Protein AF-A0A0A8UV37-F1 (afdb_monomer_lite)

Foldseek 3Di:
DPWWKKKWWADPLAIFIATLLRDGDFLQVQAFKWKWFWFDDPLTIMIIITFQAQPLPDDDSCVVVPPPVPDPPPPRHDDDPVCVVVVVRSPDDDTQAIWMFHGHSRDTLAIARLHPVHRPVDLCRAPPDPNVLVVLVSHSHDPLRYAHNVLVVVCSVPPDVPAADNRGHGPDSVCSLVSSVVSCVSRVGDDDPVSVPPDPPPPPPPPDDD

Radius of gyration: 18.16 Å; chains: 1; bounding box: 58×52×38 Å

pLDDT: mean 76.44, std 20.15, range [34.12, 96.94]

Organism: Legionella hackeliae (NCBI:txid449)

Sequence (210 aa):
MTQTCYYLTYEQNHPFFYSKNFSPVNSKELSGFFAFVAYENAGEFLFVLRRAINYQTNHSGISLMLQPHKTIERLNFFVEPKHHYRLSHFIKDQPKFGGEFLLFEGEIVFWNFKSRCYSLSKSDYHDNNPNLQASIQQTSLPTNRFISAKKADHFAETSLTIHFKSNGEFLIPEDASKTVVLLNTQLELVPMPSLLEEDPVTHTLICSSP

Structure (mmCIF, N/CA/C/O backbone):
data_AF-A0A0A8UV37-F1
#
_entry.id   AF-A0A0A8UV37-F1
#
loop_
_atom_site.group_PDB
_atom_site.id
_atom_site.type_symbol
_atom_site.label_atom_id
_atom_site.label_alt_id
_atom_site.label_comp_id
_atom_site.label_asym_id
_atom_site.label_entity_id
_atom_site.label_seq_id
_a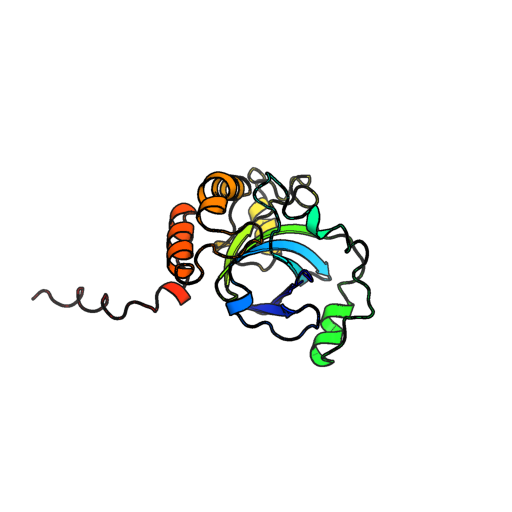tom_site.pdbx_PDB_ins_code
_atom_site.Cartn_x
_atom_site.Cartn_y
_atom_site.Cartn_z
_atom_site.occupancy
_atom_site.B_iso_or_equiv
_atom_site.auth_seq_id
_atom_site.auth_comp_id
_atom_site.auth_asym_id
_atom_site.auth_atom_id
_atom_site.pdbx_PDB_model_num
ATOM 1 N N . MET A 1 1 ? -1.712 -20.103 -10.887 1.00 40.59 1 MET A N 1
ATOM 2 C CA . MET A 1 1 ? -0.670 -19.556 -9.990 1.00 40.59 1 MET A CA 1
ATOM 3 C C . MET A 1 1 ? -1.303 -19.280 -8.640 1.00 40.59 1 MET A C 1
ATOM 5 O O . MET A 1 1 ? -2.332 -18.617 -8.588 1.00 40.59 1 MET A O 1
ATOM 9 N N . THR A 1 2 ? -0.754 -19.847 -7.573 1.00 45.75 2 THR A N 1
ATOM 10 C CA . THR A 1 2 ? -1.218 -19.646 -6.196 1.00 45.75 2 THR A CA 1
ATOM 11 C C . THR A 1 2 ? -0.924 -18.203 -5.791 1.00 45.75 2 THR A C 1
ATOM 13 O O . THR A 1 2 ? 0.233 -17.803 -5.764 1.00 45.75 2 THR A O 1
ATOM 16 N N . GLN A 1 3 ? -1.960 -17.402 -5.536 1.00 56.00 3 GLN A N 1
ATOM 17 C CA . GLN A 1 3 ? -1.793 -16.011 -5.110 1.00 56.00 3 GLN A CA 1
ATOM 18 C C . GLN A 1 3 ? -1.109 -15.972 -3.739 1.00 56.00 3 GLN A C 1
ATOM 20 O O . GLN A 1 3 ? -1.654 -16.494 -2.762 1.00 56.00 3 GLN A O 1
ATOM 25 N N . THR A 1 4 ? 0.075 -15.367 -3.662 1.00 70.62 4 THR A N 1
ATOM 26 C CA . THR A 1 4 ? 0.792 -15.208 -2.395 1.00 70.62 4 THR A CA 1
ATOM 27 C C . THR A 1 4 ? 0.116 -14.123 -1.563 1.00 70.62 4 THR A C 1
ATOM 29 O O . THR A 1 4 ? -0.051 -12.985 -2.003 1.00 70.62 4 THR A O 1
ATOM 32 N N . CYS A 1 5 ? -0.330 -14.510 -0.372 1.00 78.88 5 CYS A N 1
ATOM 33 C CA . CYS A 1 5 ? -0.850 -13.611 0.647 1.00 78.88 5 CYS A CA 1
ATOM 34 C C . CYS A 1 5 ? 0.285 -13.300 1.620 1.00 78.88 5 CYS A C 1
ATOM 36 O O . CYS A 1 5 ? 0.993 -14.223 2.036 1.00 78.88 5 CYS A O 1
ATOM 38 N N . TYR A 1 6 ? 0.420 -12.031 1.983 1.00 86.00 6 TYR A N 1
ATOM 39 C CA . TYR A 1 6 ? 1.374 -11.562 2.976 1.00 86.00 6 TYR A CA 1
ATOM 40 C C . TYR A 1 6 ? 0.628 -10.903 4.132 1.00 86.00 6 TYR A C 1
ATOM 42 O O . TYR A 1 6 ? -0.498 -10.425 3.975 1.00 86.00 6 TYR A O 1
ATOM 50 N N . TYR A 1 7 ? 1.264 -10.876 5.290 1.00 86.75 7 TYR A N 1
ATOM 51 C CA . TYR A 1 7 ? 0.794 -10.178 6.474 1.00 86.75 7 TYR A CA 1
ATOM 52 C C . TYR A 1 7 ? 1.837 -9.158 6.891 1.00 86.75 7 TYR A C 1
ATOM 54 O O . TYR A 1 7 ? 3.028 -9.419 6.757 1.00 86.75 7 TYR A O 1
ATOM 62 N N . LEU A 1 8 ? 1.388 -8.024 7.407 1.00 90.44 8 LEU A N 1
ATOM 63 C CA . LEU A 1 8 ? 2.238 -6.975 7.947 1.00 90.44 8 LEU A CA 1
ATOM 64 C C . LEU A 1 8 ? 1.710 -6.568 9.320 1.00 90.44 8 LEU A C 1
ATOM 66 O O . LEU A 1 8 ? 0.515 -6.314 9.483 1.00 90.44 8 LEU A O 1
ATOM 70 N N . THR A 1 9 ? 2.614 -6.480 10.286 1.00 87.31 9 THR A N 1
ATOM 71 C CA . THR A 1 9 ? 2.397 -5.812 11.571 1.00 87.31 9 THR A CA 1
ATOM 72 C C . THR A 1 9 ? 3.439 -4.713 11.742 1.00 87.31 9 THR A C 1
ATOM 74 O O . THR A 1 9 ? 4.533 -4.797 11.186 1.00 87.31 9 THR A O 1
ATOM 77 N N . TYR A 1 10 ? 3.102 -3.672 12.498 1.00 83.75 10 TYR A N 1
ATOM 78 C CA . TYR A 1 10 ? 4.043 -2.618 12.870 1.00 83.75 10 TYR A CA 1
ATOM 79 C C . TYR A 1 10 ? 4.358 -2.739 14.356 1.00 83.75 10 TYR A C 1
ATOM 81 O O . TYR A 1 10 ? 3.465 -2.613 15.188 1.00 83.75 10 TYR A O 1
ATOM 89 N N . GLU A 1 11 ? 5.622 -2.986 14.693 1.00 77.50 11 GLU A N 1
ATOM 90 C CA . GLU A 1 11 ? 6.079 -3.047 16.082 1.00 77.50 11 GLU A CA 1
ATOM 91 C C . GLU A 1 11 ? 7.189 -2.024 16.279 1.00 77.50 11 GLU A C 1
ATOM 93 O O . GLU A 1 11 ? 8.157 -2.013 15.525 1.00 77.50 11 GLU A O 1
ATOM 98 N N . GLN A 1 12 ? 7.051 -1.149 17.279 1.00 78.06 12 GLN A N 1
ATOM 99 C CA . GLN A 1 12 ? 8.058 -0.121 17.583 1.00 78.06 12 GLN A CA 1
ATOM 100 C C . GLN A 1 12 ? 8.463 0.715 16.348 1.00 78.06 12 GLN A C 1
ATOM 102 O O . GLN A 1 12 ? 9.629 1.047 16.175 1.00 78.06 12 GLN A O 1
ATOM 107 N N . ASN A 1 13 ? 7.495 1.054 15.486 1.00 75.44 13 ASN A N 1
ATOM 108 C CA . ASN A 1 13 ? 7.688 1.758 14.206 1.00 75.44 13 ASN A CA 1
ATOM 109 C C . ASN A 1 13 ? 8.460 0.982 13.120 1.00 75.44 13 ASN A C 1
ATOM 111 O O . ASN A 1 13 ? 8.819 1.567 12.099 1.00 75.44 13 ASN A O 1
ATOM 115 N N . HIS A 1 14 ? 8.663 -0.325 13.288 1.00 82.06 14 HIS A N 1
ATOM 116 C CA . HIS A 1 14 ? 9.286 -1.189 12.290 1.00 82.06 14 HIS A CA 1
ATOM 117 C C . HIS A 1 14 ? 8.265 -2.152 11.664 1.00 82.06 14 HIS A C 1
ATOM 119 O O . HIS A 1 14 ? 7.483 -2.773 12.393 1.00 82.06 14 HIS A O 1
ATOM 125 N N . PRO A 1 15 ? 8.249 -2.292 10.324 1.00 88.31 15 PRO A N 1
ATOM 126 C CA . PRO A 1 15 ? 7.376 -3.242 9.654 1.00 88.31 15 PRO A CA 1
ATOM 127 C C . PRO A 1 15 ? 7.910 -4.674 9.782 1.00 88.31 15 PRO A C 1
ATOM 129 O O . PRO A 1 15 ? 9.082 -4.943 9.523 1.00 88.31 15 PRO A O 1
ATOM 132 N N . PHE A 1 16 ? 7.025 -5.614 10.103 1.00 88.69 16 PHE A N 1
ATOM 133 C CA . PHE A 1 16 ? 7.305 -7.047 10.104 1.00 88.69 16 PHE A CA 1
ATOM 134 C C . PHE A 1 16 ? 6.394 -7.750 9.108 1.00 88.69 16 PHE A C 1
ATOM 136 O O . PHE A 1 16 ? 5.172 -7.735 9.264 1.00 88.69 16 PHE A O 1
ATOM 143 N N . PHE A 1 17 ? 6.993 -8.378 8.096 1.00 89.44 17 PHE A N 1
ATOM 144 C CA . PHE A 1 17 ? 6.265 -9.075 7.041 1.00 89.44 17 PHE A CA 1
ATOM 145 C C . PHE A 1 17 ? 6.329 -10.588 7.199 1.00 89.44 17 PHE A C 1
ATOM 147 O O . PHE A 1 17 ? 7.396 -11.173 7.398 1.00 89.44 17 PHE A O 1
ATOM 154 N N . TYR A 1 18 ? 5.181 -11.227 7.004 1.00 85.25 18 TYR A N 1
ATOM 155 C CA . TYR A 1 18 ? 5.022 -12.667 7.112 1.00 85.25 18 TYR A CA 1
ATOM 156 C C . TYR A 1 18 ? 4.345 -13.241 5.871 1.00 85.25 18 TYR A C 1
ATOM 158 O O . TYR A 1 18 ? 3.444 -12.639 5.286 1.00 85.25 18 TYR A O 1
ATOM 166 N N . SER A 1 19 ? 4.779 -14.428 5.458 1.00 82.88 19 SER A N 1
ATOM 167 C CA . SER A 1 19 ? 4.130 -15.190 4.391 1.00 82.88 19 SER A CA 1
ATOM 168 C C . SER A 1 19 ? 2.796 -15.767 4.876 1.00 82.88 19 SER A C 1
ATOM 170 O O . SER A 1 19 ? 2.479 -15.721 6.065 1.00 82.88 19 SER A O 1
ATOM 172 N N . LYS A 1 20 ? 2.034 -16.408 3.981 1.00 74.00 20 LYS A N 1
ATOM 173 C CA . LYS A 1 20 ? 0.798 -17.125 4.349 1.00 74.00 20 LYS A CA 1
ATOM 174 C C . LYS A 1 20 ? 0.976 -18.151 5.487 1.00 74.00 20 LYS A C 1
ATOM 176 O O . LYS A 1 20 ? 0.017 -18.448 6.185 1.00 74.00 20 LYS A O 1
ATOM 181 N N . ASN A 1 21 ? 2.188 -18.694 5.635 1.00 71.75 21 ASN A N 1
ATOM 182 C CA . ASN A 1 21 ? 2.549 -19.690 6.645 1.00 71.75 21 ASN A CA 1
ATOM 183 C C . ASN A 1 21 ? 3.186 -19.044 7.891 1.00 71.75 21 ASN A C 1
ATOM 185 O O . ASN A 1 21 ? 3.756 -19.742 8.721 1.00 71.75 21 ASN A O 1
ATOM 189 N N . PHE A 1 22 ? 3.143 -17.714 8.000 1.00 70.31 22 PHE A N 1
ATOM 190 C CA . PHE A 1 22 ? 3.702 -16.929 9.102 1.00 70.31 22 PHE A CA 1
ATOM 191 C C . PHE A 1 22 ? 5.223 -17.005 9.282 1.00 70.31 22 PHE A C 1
ATOM 193 O O . PHE A 1 22 ? 5.755 -16.572 10.299 1.00 70.31 22 PHE A O 1
ATOM 200 N N . SER A 1 23 ? 5.945 -17.487 8.273 1.00 78.06 23 SER A N 1
ATOM 201 C CA . SER A 1 23 ? 7.403 -17.360 8.216 1.00 78.06 23 SER A CA 1
ATOM 202 C C . SER A 1 23 ? 7.801 -15.954 7.748 1.00 78.06 23 SER A C 1
ATOM 204 O O . SER A 1 23 ? 7.089 -15.409 6.891 1.00 78.06 23 SER A O 1
ATOM 206 N N . PRO A 1 24 ? 8.922 -15.391 8.246 1.00 84.19 24 PRO A N 1
ATOM 207 C CA . PRO A 1 24 ? 9.483 -14.144 7.734 1.00 84.19 24 PRO A CA 1
ATOM 208 C C . PRO A 1 24 ? 9.628 -14.179 6.212 1.00 84.19 24 PRO A C 1
ATOM 210 O O . PRO A 1 24 ? 10.009 -15.202 5.639 1.00 84.19 24 PRO A O 1
ATOM 213 N N . VAL A 1 25 ? 9.299 -13.068 5.562 1.00 85.94 25 VAL A N 1
ATOM 214 C CA . VAL A 1 25 ? 9.375 -12.939 4.101 1.00 85.94 25 VAL A CA 1
ATOM 215 C C . VAL A 1 25 ? 10.723 -12.348 3.720 1.00 85.94 25 VAL A C 1
ATOM 217 O O . VAL A 1 25 ? 11.204 -11.422 4.370 1.00 85.94 25 VAL A O 1
ATOM 220 N N . ASN A 1 26 ? 11.323 -12.853 2.644 1.00 87.50 26 ASN A N 1
ATOM 221 C CA . ASN A 1 26 ? 12.482 -12.207 2.044 1.00 87.50 26 ASN A CA 1
ATOM 222 C C . ASN A 1 26 ? 12.077 -10.816 1.530 1.00 87.50 26 ASN A C 1
ATOM 224 O O . ASN A 1 26 ? 11.142 -10.705 0.737 1.00 87.50 26 ASN A O 1
ATOM 228 N N . SER A 1 27 ? 12.792 -9.771 1.946 1.00 87.12 27 SER A N 1
ATOM 229 C CA . SER A 1 27 ? 12.523 -8.384 1.550 1.00 87.12 27 SER A CA 1
ATOM 230 C C . SER A 1 27 ? 12.358 -8.214 0.039 1.00 87.12 27 SER A C 1
ATOM 232 O O . SER A 1 27 ? 11.453 -7.512 -0.402 1.00 87.12 27 SER A O 1
ATOM 234 N N . LYS A 1 28 ? 13.139 -8.934 -0.774 1.00 86.75 28 LYS A N 1
ATOM 235 C CA . LYS A 1 28 ? 13.069 -8.872 -2.244 1.00 86.75 28 LYS A CA 1
ATOM 236 C C . LYS A 1 28 ? 11.726 -9.326 -2.822 1.00 86.75 28 LYS A C 1
ATOM 238 O O . LYS A 1 28 ? 11.335 -8.876 -3.895 1.00 86.75 28 LYS A O 1
ATOM 243 N N . GLU A 1 29 ? 10.992 -10.198 -2.129 1.00 86.31 29 GLU A N 1
ATOM 244 C CA . GLU A 1 29 ? 9.644 -10.614 -2.550 1.00 86.31 29 GLU A CA 1
ATOM 245 C C . GLU A 1 29 ? 8.594 -9.512 -2.335 1.00 86.31 29 GLU A C 1
ATOM 247 O O . GLU A 1 29 ? 7.523 -9.527 -2.956 1.00 86.31 29 GLU A O 1
ATOM 252 N N . LEU A 1 30 ? 8.921 -8.541 -1.480 1.00 91.31 30 LEU A N 1
ATOM 253 C CA . LEU A 1 30 ? 8.106 -7.390 -1.109 1.00 91.31 30 LEU A CA 1
ATOM 254 C C . LEU A 1 30 ? 8.448 -6.163 -1.965 1.00 91.31 30 LEU A C 1
ATOM 256 O O . LEU A 1 30 ? 8.365 -5.037 -1.493 1.00 91.31 30 LEU A O 1
ATOM 260 N N . SER A 1 31 ? 8.824 -6.375 -3.225 1.00 94.00 31 SER A N 1
ATOM 261 C CA . SER A 1 31 ? 8.998 -5.312 -4.216 1.00 94.00 31 SER A CA 1
ATOM 262 C C . SER A 1 31 ? 7.841 -5.337 -5.211 1.00 94.00 31 SER A C 1
ATOM 264 O O . SER A 1 31 ? 7.649 -6.315 -5.937 1.00 94.00 31 SER A O 1
ATOM 266 N N . GLY A 1 32 ? 7.051 -4.265 -5.243 1.00 93.19 32 GLY A N 1
ATOM 267 C CA . GLY A 1 32 ? 5.928 -4.108 -6.162 1.00 93.19 32 GLY A CA 1
ATOM 268 C C . GLY A 1 32 ? 4.714 -3.420 -5.545 1.00 93.19 32 GLY A C 1
ATOM 269 O O . GLY A 1 32 ? 4.752 -2.888 -4.437 1.00 93.19 32 GLY A O 1
ATOM 270 N N . PHE A 1 33 ? 3.615 -3.444 -6.287 1.00 91.56 33 PHE A N 1
ATOM 271 C CA . PHE A 1 33 ? 2.350 -2.821 -5.936 1.00 91.56 33 PHE A CA 1
ATOM 272 C C . PHE A 1 33 ? 1.378 -3.830 -5.313 1.00 91.56 33 PHE A C 1
ATOM 274 O O . PHE A 1 33 ? 1.093 -4.896 -5.872 1.00 91.56 33 PHE A O 1
ATOM 281 N N . PHE A 1 34 ? 0.851 -3.487 -4.141 1.00 90.12 34 PHE A N 1
ATOM 282 C CA . PHE A 1 34 ? 0.011 -4.345 -3.314 1.00 90.12 34 PHE A CA 1
ATOM 283 C C . PHE A 1 34 ? -1.294 -3.639 -2.958 1.00 90.12 34 PHE A C 1
ATOM 285 O O . PHE A 1 34 ? -1.334 -2.435 -2.725 1.00 90.12 34 PHE A O 1
ATOM 292 N N . ALA A 1 35 ? -2.367 -4.413 -2.852 1.00 87.62 35 ALA A N 1
ATOM 293 C CA . ALA A 1 35 ? -3.574 -4.006 -2.152 1.00 87.62 35 ALA A CA 1
ATOM 294 C C . ALA A 1 35 ? -3.531 -4.552 -0.723 1.00 87.62 35 ALA A C 1
ATOM 296 O O . ALA A 1 35 ? -2.957 -5.618 -0.475 1.00 87.62 35 ALA A O 1
ATOM 297 N N . PHE A 1 36 ? -4.169 -3.848 0.209 1.00 87.81 36 PHE A N 1
ATOM 298 C CA . PHE A 1 36 ? -4.258 -4.295 1.591 1.00 87.81 36 PHE A CA 1
ATOM 299 C C . PHE A 1 36 ? -5.632 -4.054 2.216 1.00 87.81 36 PHE A C 1
ATOM 301 O O . PHE A 1 36 ? -6.409 -3.190 1.799 1.00 87.81 36 PHE A O 1
ATOM 308 N N . VAL A 1 37 ? -5.906 -4.829 3.261 1.00 86.19 37 VAL A N 1
ATOM 309 C CA . VAL A 1 37 ? -6.973 -4.583 4.235 1.00 86.19 37 VAL A CA 1
ATOM 310 C C . VAL A 1 37 ? -6.383 -4.613 5.637 1.00 86.19 37 VAL A C 1
ATOM 312 O O . VAL A 1 37 ? -5.484 -5.407 5.906 1.00 86.19 37 VAL A O 1
ATOM 315 N N . ALA A 1 38 ? -6.876 -3.746 6.514 1.00 87.50 38 ALA A N 1
ATOM 316 C CA . ALA A 1 38 ? -6.413 -3.622 7.886 1.00 87.50 38 ALA A CA 1
ATOM 317 C C . ALA A 1 38 ? -7.479 -4.137 8.856 1.00 87.50 38 ALA A C 1
ATOM 319 O O . ALA A 1 38 ? -8.631 -3.694 8.832 1.00 87.50 38 ALA A O 1
ATOM 320 N N . TYR A 1 39 ? -7.078 -5.067 9.713 1.00 84.75 39 TYR A N 1
ATOM 321 C CA . TYR A 1 39 ? -7.845 -5.530 10.862 1.00 84.75 39 TYR A CA 1
ATOM 322 C C . TYR A 1 39 ? -7.275 -4.877 12.111 1.00 84.75 39 TYR A C 1
ATOM 324 O O . TYR A 1 39 ? -6.060 -4.762 12.243 1.00 84.75 39 TYR A O 1
ATOM 332 N N . GLU A 1 40 ? -8.147 -4.463 13.019 1.00 83.12 40 GLU A N 1
ATOM 333 C CA . GLU A 1 40 ? -7.758 -3.806 14.263 1.00 83.12 40 GLU A CA 1
ATOM 334 C C . GLU A 1 40 ? -8.221 -4.644 15.444 1.00 83.12 40 GLU A C 1
ATOM 336 O O . GLU A 1 40 ? -9.353 -5.133 15.454 1.00 83.12 40 GLU A O 1
ATOM 341 N N . ASN A 1 41 ? -7.367 -4.767 16.451 1.00 80.56 41 ASN A N 1
ATOM 342 C CA . ASN A 1 41 ? -7.745 -5.313 17.742 1.00 80.56 41 ASN A CA 1
ATOM 343 C C . ASN A 1 41 ? -6.963 -4.598 18.846 1.00 80.56 41 ASN A C 1
ATOM 345 O O . ASN A 1 41 ? -5.740 -4.544 18.794 1.00 80.56 41 ASN A O 1
ATOM 349 N N . ALA A 1 42 ? -7.670 -4.062 19.844 1.00 78.62 42 ALA A N 1
ATOM 350 C CA . ALA A 1 42 ? -7.076 -3.337 20.973 1.00 78.62 42 ALA A CA 1
ATOM 351 C C . ALA A 1 42 ? -6.081 -2.218 20.571 1.00 78.62 42 ALA A C 1
ATOM 353 O O . ALA A 1 42 ? -5.116 -1.964 21.285 1.00 78.62 42 ALA A O 1
ATOM 354 N N . GLY A 1 43 ? -6.323 -1.548 19.435 1.00 79.06 43 GLY A N 1
ATOM 355 C CA . GLY A 1 43 ? -5.468 -0.477 18.904 1.00 79.06 43 GLY A CA 1
ATOM 356 C C . GLY A 1 43 ? -4.253 -0.955 18.101 1.00 79.06 43 GLY A C 1
ATOM 357 O O . GLY A 1 43 ? -3.538 -0.133 17.535 1.00 79.06 43 GLY A O 1
ATOM 358 N N . GLU A 1 44 ? -4.023 -2.264 18.008 1.00 82.50 44 GLU A N 1
ATOM 359 C CA . GLU A 1 44 ? -3.019 -2.842 17.118 1.00 82.50 44 GLU A CA 1
ATOM 360 C C . GLU A 1 44 ? -3.627 -3.117 15.738 1.00 82.50 44 GLU A C 1
ATOM 362 O O . GLU A 1 44 ? -4.827 -3.389 15.628 1.00 82.50 44 GLU A O 1
ATOM 367 N N . PHE A 1 45 ? -2.799 -3.094 14.687 1.00 85.69 45 PHE A N 1
ATOM 368 C CA . PHE A 1 45 ? -3.225 -3.367 13.313 1.00 85.69 45 PHE A CA 1
ATOM 369 C C . PHE A 1 45 ? -2.505 -4.570 12.704 1.00 85.69 45 PHE A C 1
ATOM 371 O O . PHE A 1 45 ? -1.277 -4.674 12.731 1.00 85.69 45 PHE A O 1
ATOM 378 N N . LEU A 1 46 ? -3.295 -5.439 12.075 1.00 85.31 46 LEU A N 1
ATOM 379 C CA . LEU A 1 46 ? -2.838 -6.486 11.173 1.00 85.31 46 LEU A CA 1
ATOM 380 C C . LEU A 1 46 ? -3.246 -6.122 9.748 1.00 85.31 46 LEU A C 1
ATOM 382 O O . LEU A 1 46 ? -4.433 -6.072 9.416 1.00 85.31 46 LEU A O 1
ATOM 386 N N . PHE A 1 47 ? -2.259 -5.931 8.885 1.00 88.56 47 PHE A N 1
ATOM 387 C CA . PHE A 1 47 ? -2.479 -5.685 7.470 1.00 88.56 47 PHE A CA 1
ATOM 388 C C . PHE A 1 47 ? -2.367 -7.003 6.711 1.00 88.56 47 PHE A C 1
ATOM 390 O O . PHE A 1 47 ? -1.371 -7.715 6.816 1.00 88.56 47 PHE A O 1
ATOM 397 N N . VAL A 1 48 ? -3.383 -7.328 5.919 1.00 86.81 48 VAL A N 1
ATOM 398 C CA . VAL A 1 48 ? -3.349 -8.448 4.976 1.00 86.81 48 VAL A CA 1
ATOM 399 C C . VAL A 1 48 ? -3.094 -7.875 3.593 1.00 86.81 48 VAL A C 1
ATOM 401 O O . VAL A 1 48 ? -3.914 -7.111 3.086 1.00 86.81 48 VAL A O 1
ATOM 404 N N . LEU A 1 49 ? -1.961 -8.240 2.999 1.00 86.94 49 LEU A N 1
ATOM 405 C CA . LEU A 1 49 ? -1.476 -7.720 1.730 1.00 86.94 49 LEU A CA 1
ATOM 406 C C . LEU A 1 49 ? -1.570 -8.791 0.649 1.00 86.94 49 LEU A C 1
ATOM 408 O O . LEU A 1 49 ? -1.248 -9.964 0.860 1.00 86.94 49 LEU A O 1
ATOM 412 N N . ARG A 1 50 ? -1.945 -8.369 -0.553 1.00 84.38 50 ARG A N 1
ATOM 413 C CA . ARG A 1 50 ? -1.822 -9.177 -1.765 1.00 84.38 50 ARG A CA 1
ATOM 414 C C . ARG A 1 50 ? -1.300 -8.314 -2.886 1.00 84.38 50 ARG A C 1
ATOM 416 O O . ARG A 1 50 ? -1.656 -7.142 -2.991 1.00 84.38 50 ARG A O 1
ATOM 423 N N . ARG A 1 51 ? -0.479 -8.905 -3.748 1.00 85.38 51 ARG A N 1
ATOM 424 C CA . ARG A 1 51 ? -0.013 -8.199 -4.935 1.00 85.38 51 ARG A CA 1
ATOM 425 C C . ARG A 1 51 ? -1.209 -7.836 -5.816 1.00 85.38 51 ARG A C 1
ATOM 427 O O . ARG A 1 51 ? -2.139 -8.634 -5.961 1.00 85.38 51 ARG A O 1
ATOM 434 N N . ALA A 1 52 ? -1.216 -6.620 -6.345 1.00 78.75 52 ALA A N 1
ATOM 435 C CA . ALA A 1 52 ? -2.318 -6.119 -7.148 1.00 78.75 52 ALA A CA 1
ATOM 436 C C . ALA A 1 52 ? -2.351 -6.848 -8.503 1.00 78.75 52 ALA A C 1
ATOM 438 O O . ALA A 1 52 ? -1.420 -6.733 -9.291 1.00 78.75 52 ALA A O 1
ATOM 439 N N . ILE A 1 53 ? -3.414 -7.611 -8.779 1.00 70.69 53 ILE A N 1
ATOM 440 C CA . ILE A 1 53 ? -3.562 -8.387 -10.022 1.00 70.69 53 ILE A CA 1
ATOM 441 C C . ILE A 1 53 ? -4.581 -7.718 -10.941 1.00 70.69 53 ILE A C 1
ATOM 443 O O . ILE A 1 53 ? -5.634 -7.279 -10.485 1.00 70.69 53 ILE A O 1
ATOM 447 N N . ASN A 1 54 ? -4.278 -7.691 -12.239 1.00 63.47 54 ASN A N 1
ATOM 448 C CA . ASN A 1 54 ? -5.080 -7.090 -13.304 1.00 63.47 54 ASN A CA 1
ATOM 449 C C . ASN A 1 54 ? -5.461 -5.632 -13.016 1.00 63.47 54 ASN A C 1
ATOM 451 O O . ASN A 1 54 ? -6.495 -5.150 -13.466 1.00 63.47 54 ASN A O 1
ATOM 455 N N . TYR A 1 55 ? -4.609 -4.904 -12.288 1.00 58.88 55 TYR A N 1
ATOM 456 C CA . TYR A 1 55 ? -4.899 -3.525 -11.884 1.00 58.88 55 TYR A CA 1
ATOM 457 C C . TYR A 1 55 ? -4.980 -2.559 -13.089 1.00 58.88 55 TYR A C 1
ATOM 459 O O . TYR A 1 55 ? -5.571 -1.488 -12.995 1.00 58.88 55 TYR A O 1
ATOM 467 N N . GLN A 1 56 ? -4.485 -2.977 -14.259 1.00 50.50 56 GLN A N 1
ATOM 468 C CA . GLN A 1 56 ? -4.575 -2.242 -15.526 1.00 50.50 56 GLN A CA 1
ATOM 469 C C . GLN A 1 56 ? -6.023 -2.009 -16.022 1.00 50.50 56 GLN A C 1
ATOM 471 O O . GLN A 1 56 ? -6.216 -1.228 -16.946 1.00 50.50 56 GLN A O 1
ATOM 476 N N . THR A 1 57 ? -7.053 -2.637 -15.430 1.00 43.31 57 THR A N 1
ATOM 477 C CA . THR A 1 57 ? -8.459 -2.511 -15.877 1.00 43.31 57 THR A CA 1
ATOM 478 C C . THR A 1 57 ? -9.293 -1.471 -15.122 1.00 43.31 57 THR A C 1
ATOM 480 O O . THR A 1 57 ? -10.512 -1.591 -15.084 1.00 43.31 57 THR A O 1
ATOM 483 N N . ASN A 1 58 ? -8.672 -0.434 -14.557 1.00 41.34 58 ASN A N 1
ATOM 484 C CA . ASN A 1 58 ? -9.341 0.648 -13.827 1.00 41.34 58 ASN A CA 1
ATOM 485 C C . ASN A 1 58 ? -10.101 0.195 -12.563 1.00 41.34 58 ASN A C 1
ATOM 487 O O . ASN A 1 58 ? -11.191 -0.371 -12.597 1.00 41.34 58 ASN A O 1
ATOM 491 N N . HIS A 1 59 ? -9.537 0.570 -11.416 1.00 44.62 59 HIS A N 1
ATOM 492 C CA . HIS A 1 59 ? -10.178 0.579 -10.103 1.00 44.62 59 HIS A CA 1
ATOM 493 C C . HIS A 1 59 ? -10.720 -0.753 -9.578 1.00 44.62 59 HIS A C 1
ATOM 495 O O . HIS A 1 59 ? -11.912 -1.048 -9.645 1.00 44.62 59 HIS A O 1
ATOM 501 N N . SER A 1 60 ? -9.859 -1.471 -8.866 1.00 42.19 60 SER A N 1
ATOM 502 C CA . SER A 1 60 ? -10.052 -1.845 -7.455 1.00 42.19 60 SER A CA 1
ATOM 503 C C . SER A 1 60 ? -9.192 -3.071 -7.178 1.00 42.19 60 SER A C 1
ATOM 505 O O . SER A 1 60 ? -9.639 -4.206 -7.329 1.00 42.19 60 SER A O 1
ATOM 507 N N . GLY A 1 61 ? -7.965 -2.853 -6.695 1.00 45.34 61 GLY A N 1
ATOM 508 C CA . GLY A 1 61 ? -7.088 -3.944 -6.244 1.00 45.34 61 GLY A CA 1
ATOM 509 C C . GLY A 1 61 ? -7.723 -4.845 -5.171 1.00 45.34 61 GLY A C 1
ATOM 510 O O . GLY A 1 61 ? -7.214 -5.921 -4.884 1.00 45.34 61 GLY A O 1
ATOM 511 N N . ILE A 1 62 ? -8.870 -4.441 -4.616 1.00 49.75 62 ILE A N 1
ATOM 512 C CA . ILE A 1 62 ? -9.578 -5.106 -3.523 1.00 49.75 62 ILE A CA 1
ATOM 513 C C . ILE A 1 62 ? -10.720 -6.015 -3.999 1.00 49.75 62 ILE A C 1
ATOM 515 O O . ILE A 1 62 ? -11.006 -6.996 -3.315 1.00 49.75 62 ILE A O 1
ATOM 519 N N . SER A 1 63 ? -11.317 -5.802 -5.181 1.00 44.25 63 SER A N 1
ATOM 520 C CA . SER A 1 63 ? -12.405 -6.682 -5.657 1.00 44.25 63 SER A CA 1
ATOM 521 C C . SER A 1 63 ? -11.919 -8.121 -5.892 1.00 44.25 63 SER A C 1
ATOM 523 O O . SER A 1 63 ? -12.651 -9.076 -5.641 1.00 44.25 63 SER A O 1
ATOM 525 N N . LEU A 1 64 ? -10.647 -8.289 -6.276 1.00 44.59 64 LEU A N 1
ATOM 526 C CA . LEU A 1 64 ? -9.988 -9.595 -6.416 1.00 44.59 64 LEU A CA 1
ATOM 527 C C . LEU A 1 64 ? -9.386 -10.134 -5.105 1.00 44.59 64 LEU A C 1
ATOM 529 O O . LEU A 1 64 ? -9.130 -11.334 -5.009 1.00 44.59 64 LEU A O 1
ATOM 533 N N . MET A 1 65 ? -9.201 -9.301 -4.071 1.00 47.88 65 MET A N 1
ATOM 534 C CA . MET A 1 65 ? -8.766 -9.775 -2.746 1.00 47.88 65 MET A CA 1
ATOM 535 C C . MET A 1 65 ? -9.846 -10.598 -2.025 1.00 47.88 65 MET A C 1
ATOM 537 O O . MET A 1 65 ? -9.524 -11.332 -1.092 1.00 47.88 65 MET A O 1
ATOM 541 N N . LEU A 1 66 ? -11.111 -10.498 -2.455 1.00 45.66 66 LEU A N 1
ATOM 542 C CA . LEU A 1 66 ? -12.271 -10.951 -1.681 1.00 45.66 66 LEU A CA 1
ATOM 543 C C . LEU A 1 66 ? -13.010 -12.174 -2.228 1.00 45.66 66 LEU A C 1
ATOM 545 O O . LEU A 1 66 ? -13.931 -12.644 -1.564 1.00 45.66 66 LEU A O 1
ATOM 549 N N . GLN A 1 67 ? -12.619 -12.744 -3.372 1.00 45.81 67 GLN A N 1
ATOM 550 C CA . GLN A 1 67 ? -13.270 -13.983 -3.819 1.00 45.81 67 GLN A CA 1
ATOM 551 C C . GLN A 1 67 ? -12.950 -15.233 -2.970 1.00 45.81 67 GLN A C 1
ATOM 553 O O . GLN A 1 67 ? -13.802 -16.117 -2.949 1.00 45.81 67 GLN A O 1
ATOM 558 N N . PRO A 1 68 ? -11.851 -15.310 -2.181 1.00 40.56 68 PRO A N 1
ATOM 559 C CA . PRO A 1 68 ? -11.682 -16.407 -1.217 1.00 40.56 68 PRO A CA 1
ATOM 560 C C . PRO A 1 68 ? -11.783 -16.013 0.271 1.00 40.56 68 PRO A C 1
ATOM 562 O O . PRO A 1 68 ? -11.885 -16.895 1.113 1.00 40.56 68 PRO A O 1
ATOM 565 N N . HIS A 1 69 ? -11.770 -14.728 0.641 1.00 44.75 69 HIS A N 1
ATOM 566 C CA . HIS A 1 69 ? -11.485 -14.307 2.029 1.00 44.75 69 HIS A CA 1
ATOM 567 C C . HIS A 1 69 ? -12.698 -13.834 2.842 1.00 44.75 69 HIS A C 1
ATOM 569 O O . HIS A 1 69 ? -12.564 -12.996 3.731 1.00 44.75 69 HIS A O 1
ATOM 575 N N . LYS A 1 70 ? -13.891 -14.395 2.602 1.00 42.16 70 LYS A N 1
ATOM 576 C CA . LYS A 1 70 ? -15.019 -14.225 3.547 1.00 42.16 70 LYS A CA 1
ATOM 577 C C . LYS A 1 70 ? -14.747 -14.865 4.914 1.00 42.16 70 LYS A C 1
ATOM 579 O O . LYS A 1 70 ? -15.411 -14.524 5.887 1.00 42.16 70 LYS A O 1
ATOM 584 N N . THR A 1 71 ? -13.734 -15.722 4.992 1.00 42.66 71 THR A N 1
ATOM 585 C CA . THR A 1 71 ? -13.289 -16.358 6.224 1.00 42.66 71 THR A CA 1
ATOM 586 C C . THR A 1 71 ? -11.794 -16.596 6.076 1.00 42.66 71 THR A C 1
ATOM 588 O O . THR A 1 71 ? -11.388 -17.375 5.219 1.00 42.66 71 THR A O 1
ATOM 591 N N . ILE A 1 72 ? -10.944 -15.938 6.866 1.00 44.41 72 ILE A N 1
ATOM 592 C CA . ILE A 1 72 ? -9.569 -16.427 6.998 1.00 44.41 72 ILE A CA 1
ATOM 593 C C . ILE A 1 72 ? -9.689 -17.766 7.738 1.00 44.41 72 ILE A C 1
ATOM 595 O O . ILE A 1 72 ? -9.962 -17.795 8.938 1.00 44.41 72 ILE A O 1
ATOM 599 N N . GLU A 1 73 ? -9.623 -18.880 7.005 1.00 41.09 73 GLU A N 1
ATOM 600 C CA . GLU A 1 73 ? -9.808 -20.216 7.569 1.00 41.09 73 GLU A CA 1
ATOM 601 C C . GLU A 1 73 ? -8.710 -20.501 8.601 1.00 41.09 73 GLU A C 1
ATOM 603 O O . GLU A 1 73 ? -7.534 -20.669 8.277 1.00 41.09 73 GLU A O 1
ATOM 608 N N . ARG A 1 74 ? -9.133 -20.555 9.870 1.00 37.50 74 ARG A N 1
ATOM 609 C CA . ARG A 1 74 ? -8.346 -20.770 11.100 1.00 37.50 74 ARG A CA 1
ATOM 610 C C . ARG A 1 74 ? -7.333 -21.923 11.066 1.00 37.50 74 ARG A C 1
ATOM 612 O O . ARG A 1 74 ? -6.486 -21.991 11.947 1.00 37.50 74 ARG A O 1
ATOM 619 N N . LEU A 1 75 ? -7.419 -22.836 10.105 1.00 36.44 75 LEU A N 1
ATOM 620 C CA . LEU A 1 75 ? -6.697 -24.108 10.139 1.00 36.44 75 LEU A CA 1
ATOM 621 C C . LEU A 1 75 ? -5.267 -24.043 9.577 1.00 36.44 75 LEU A C 1
ATOM 623 O O . LEU A 1 75 ? -4.475 -24.926 9.884 1.00 36.44 75 LEU A O 1
ATOM 627 N N . ASN A 1 76 ? -4.901 -22.990 8.836 1.00 38.91 76 ASN A N 1
ATOM 628 C CA . ASN A 1 76 ? -3.583 -22.887 8.185 1.00 38.91 76 ASN A CA 1
ATOM 629 C C . ASN A 1 76 ? -2.591 -21.934 8.890 1.00 38.91 76 ASN A C 1
ATOM 631 O O . ASN A 1 76 ? -1.529 -21.645 8.349 1.00 38.91 76 ASN A O 1
ATOM 635 N N . PHE A 1 77 ? -2.920 -21.436 10.087 1.00 43.44 77 PHE A N 1
ATOM 636 C CA . PHE A 1 77 ? -2.172 -20.381 10.793 1.00 43.44 77 PHE A CA 1
ATOM 637 C C . PHE A 1 77 ? -0.887 -20.835 11.516 1.00 43.44 77 PHE A C 1
ATOM 639 O O . PHE A 1 77 ? -0.191 -20.007 12.103 1.00 43.44 77 PHE A O 1
ATOM 646 N N . PHE A 1 78 ? -0.561 -22.129 11.528 1.00 38.06 78 PHE A N 1
ATOM 647 C CA . PHE A 1 78 ? 0.391 -22.677 12.499 1.00 38.06 78 PHE A CA 1
ATOM 648 C C . PHE A 1 78 ? 1.727 -23.072 11.872 1.00 38.06 78 PHE A C 1
ATOM 650 O O . PHE A 1 78 ? 1.826 -24.139 11.272 1.00 38.06 78 PHE A O 1
ATOM 657 N N . VAL A 1 79 ? 2.773 -22.264 12.094 1.00 42.62 79 VAL A N 1
ATOM 658 C CA . VAL A 1 79 ? 4.165 -22.748 11.988 1.00 42.62 79 VAL A CA 1
ATOM 659 C C . VAL A 1 79 ? 5.054 -22.309 13.166 1.00 42.62 79 VAL A C 1
ATOM 661 O O . VAL A 1 79 ? 5.924 -23.084 13.546 1.00 42.62 79 VAL A O 1
ATOM 664 N N . GLU A 1 80 ? 4.810 -21.180 13.858 1.00 41.66 80 GLU A N 1
ATOM 665 C CA . GLU A 1 80 ? 5.641 -20.791 15.023 1.00 41.66 80 GLU A CA 1
ATOM 666 C C . GLU A 1 80 ? 4.847 -20.378 16.291 1.00 41.66 80 GLU A C 1
ATOM 668 O O . GLU A 1 80 ? 4.119 -19.383 16.275 1.00 41.66 80 GLU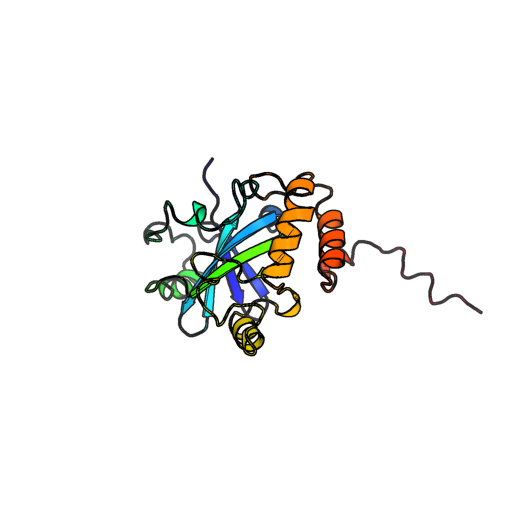 A O 1
ATOM 673 N N . PRO A 1 81 ? 5.025 -21.074 17.439 1.00 44.88 81 PRO A N 1
ATOM 674 C CA . PRO A 1 81 ? 4.306 -20.797 18.692 1.00 44.88 81 PRO A CA 1
ATOM 675 C C . PRO A 1 81 ? 4.496 -19.390 19.284 1.00 44.88 81 PRO A C 1
ATOM 677 O O . PRO A 1 81 ? 3.595 -18.881 19.945 1.00 44.88 81 PRO A O 1
ATOM 680 N N . LYS A 1 82 ? 5.640 -18.731 19.050 1.00 48.62 82 LYS A N 1
ATOM 681 C CA . LYS A 1 82 ? 5.978 -17.444 19.694 1.00 48.62 82 LYS A CA 1
ATOM 682 C C . LYS A 1 82 ? 5.158 -16.245 19.185 1.00 48.62 82 LYS A C 1
ATOM 684 O O . LYS A 1 82 ? 5.005 -15.268 19.907 1.00 48.62 82 LYS A O 1
ATOM 689 N N . HIS A 1 83 ? 4.580 -16.337 17.984 1.00 45.91 83 HIS A N 1
ATOM 690 C CA . HIS A 1 83 ? 3.686 -15.313 17.417 1.00 45.91 83 HIS A CA 1
ATOM 691 C C . HIS A 1 83 ? 2.199 -15.720 17.477 1.00 45.91 83 HIS A C 1
ATOM 693 O O . HIS A 1 83 ? 1.318 -14.923 17.154 1.00 45.91 83 HIS A O 1
ATOM 699 N N . HIS A 1 84 ? 1.913 -16.938 17.953 1.00 46.84 84 HIS A N 1
ATOM 700 C CA . HIS A 1 84 ? 0.579 -17.541 18.018 1.00 46.84 84 HIS A CA 1
ATOM 701 C C . HIS A 1 84 ? -0.385 -16.722 18.888 1.00 46.84 84 HIS A C 1
ATOM 703 O O . HIS A 1 84 ? -1.485 -16.398 18.445 1.00 46.84 84 HIS A O 1
ATOM 709 N N . TYR A 1 85 ? 0.045 -16.322 20.093 1.00 49.84 85 TYR A N 1
ATOM 710 C CA . TYR A 1 85 ? -0.779 -15.511 20.997 1.00 49.84 85 TYR A CA 1
ATOM 711 C C . TYR A 1 85 ? -1.140 -14.152 20.385 1.00 49.84 85 TYR A C 1
ATOM 713 O O . TYR A 1 85 ? -2.220 -13.640 20.631 1.00 49.84 85 TYR A O 1
ATOM 721 N N . ARG A 1 86 ? -0.283 -13.553 19.554 1.00 52.47 86 ARG A N 1
ATOM 722 C CA . ARG A 1 86 ? -0.530 -12.207 19.012 1.00 52.47 86 ARG A CA 1
ATOM 723 C C . ARG A 1 86 ? -1.636 -12.198 17.960 1.00 52.47 86 ARG A C 1
ATOM 725 O O . ARG A 1 86 ? -2.504 -11.336 17.987 1.00 52.47 86 ARG A O 1
ATOM 732 N N . LEU A 1 87 ? -1.660 -13.194 17.078 1.00 51.28 87 LEU A N 1
ATOM 733 C CA . LEU A 1 87 ? -2.574 -13.215 15.932 1.00 51.28 87 LEU A CA 1
ATOM 734 C C . LEU A 1 87 ? -3.947 -13.829 16.238 1.00 51.28 87 LEU A C 1
ATOM 736 O O . LEU A 1 87 ? -4.921 -13.521 15.552 1.00 51.28 87 LEU A O 1
ATOM 740 N N . SER A 1 88 ? -4.061 -14.637 17.298 1.00 50.25 88 SER A N 1
ATOM 741 C CA . SER A 1 88 ? -5.336 -15.230 17.724 1.00 50.25 88 SER A CA 1
ATOM 742 C C . SER A 1 88 ? -6.382 -14.203 18.182 1.00 50.25 88 SER A C 1
ATOM 744 O O . SER A 1 88 ? -7.567 -14.535 18.215 1.00 50.25 88 SER A O 1
ATOM 746 N N . HIS A 1 89 ? -5.974 -12.969 18.508 1.00 55.75 89 HIS A N 1
ATOM 747 C CA . HIS A 1 89 ? -6.874 -11.905 18.971 1.00 55.75 89 HIS A CA 1
ATOM 748 C C . HIS A 1 89 ? -7.493 -11.064 17.839 1.00 55.75 89 HIS A C 1
ATOM 750 O O . HIS A 1 89 ? -8.546 -10.471 18.041 1.00 55.75 89 HIS A O 1
ATOM 756 N N . PHE A 1 90 ? -6.919 -11.058 16.628 1.00 54.56 90 PHE A N 1
ATOM 757 C CA . PHE A 1 90 ? -7.410 -10.260 15.485 1.00 54.56 90 PHE A CA 1
ATOM 758 C C . PHE A 1 90 ? -8.626 -10.868 14.764 1.00 54.56 90 PHE A C 1
ATOM 760 O O . PHE A 1 90 ? -9.006 -10.437 13.676 1.00 54.56 90 PHE A O 1
ATOM 767 N N . ILE A 1 91 ? -9.253 -11.888 15.350 1.00 55.69 91 ILE A N 1
ATOM 768 C CA . ILE A 1 91 ? -10.314 -12.665 14.711 1.00 55.69 91 ILE A CA 1
ATOM 769 C C . ILE A 1 91 ? -11.644 -12.345 15.388 1.00 55.69 91 ILE A C 1
ATOM 771 O O . ILE A 1 91 ? -12.072 -13.091 16.273 1.00 55.69 91 ILE A O 1
ATOM 775 N N . LYS A 1 92 ? -12.313 -11.269 14.944 1.00 48.88 92 LYS A N 1
ATOM 776 C CA . LYS A 1 92 ? -13.780 -11.171 15.075 1.00 48.88 92 LYS A CA 1
ATOM 777 C C . LYS A 1 92 ? -14.546 -10.161 14.207 1.00 48.88 92 LYS A C 1
ATOM 779 O O . LYS A 1 92 ? -15.761 -10.300 14.180 1.00 48.88 92 LYS A O 1
ATOM 784 N N . ASP A 1 93 ? -13.921 -9.264 13.438 1.00 58.00 93 ASP A N 1
ATOM 785 C CA . ASP A 1 93 ? -14.663 -8.199 12.731 1.00 58.00 93 ASP A CA 1
ATOM 786 C C . ASP A 1 93 ? -14.294 -8.025 11.247 1.00 58.00 93 ASP A C 1
ATOM 788 O O . ASP A 1 93 ? -13.288 -8.542 10.759 1.00 58.00 93 ASP A O 1
ATOM 792 N N . GLN A 1 94 ? -15.134 -7.287 10.509 1.00 69.88 94 GLN A N 1
ATOM 793 C CA . GLN A 1 94 ? -14.817 -6.827 9.152 1.00 69.88 94 GLN A CA 1
ATOM 794 C C . GLN A 1 94 ? -13.577 -5.913 9.166 1.00 69.88 94 GLN A C 1
ATOM 796 O O . GLN A 1 94 ? -13.356 -5.214 10.159 1.00 69.88 94 GLN A O 1
ATOM 801 N N . PRO A 1 95 ? -12.797 -5.848 8.067 1.00 79.12 95 PRO A N 1
ATOM 802 C CA . PRO A 1 95 ? -11.696 -4.897 7.962 1.00 79.12 95 PRO A CA 1
ATOM 803 C C . PRO A 1 95 ? -12.120 -3.469 8.310 1.00 79.12 95 PRO A C 1
ATOM 805 O O . PRO A 1 95 ? -13.155 -2.979 7.844 1.00 79.12 95 PRO A O 1
ATOM 808 N N . LYS A 1 96 ? -11.293 -2.776 9.097 1.00 84.25 96 LYS A N 1
ATOM 809 C CA . LYS A 1 96 ? -11.526 -1.377 9.468 1.00 84.25 96 LYS A CA 1
ATOM 810 C C . LYS A 1 96 ? -11.367 -0.460 8.271 1.00 84.25 96 LYS A C 1
ATOM 812 O O . LYS A 1 96 ? -12.217 0.394 8.039 1.00 84.25 96 LYS A O 1
ATOM 817 N N . PHE A 1 97 ? -10.326 -0.670 7.483 1.00 87.81 97 PHE A N 1
ATOM 818 C CA . PHE A 1 97 ? -10.075 0.071 6.257 1.00 87.81 97 PHE A CA 1
ATOM 819 C C . PHE A 1 97 ? -9.254 -0.779 5.292 1.00 87.81 97 PHE A C 1
ATOM 821 O O . PHE A 1 97 ? -8.828 -1.893 5.600 1.00 87.81 97 PHE A O 1
ATOM 828 N N . GLY A 1 98 ? -9.036 -0.248 4.099 1.00 87.88 98 GLY A N 1
ATOM 829 C CA . GLY A 1 98 ? -8.091 -0.813 3.152 1.00 87.88 98 GLY A CA 1
ATOM 830 C C . GLY A 1 98 ? -7.551 0.249 2.215 1.00 87.88 98 GLY A C 1
ATOM 831 O O . GLY A 1 98 ? -7.988 1.404 2.226 1.00 87.88 98 GLY A O 1
ATOM 832 N N . GLY A 1 99 ? -6.644 -0.174 1.356 1.00 90.19 99 GLY A N 1
ATOM 833 C CA . GLY A 1 99 ? -6.011 0.705 0.394 1.00 90.19 99 GLY A CA 1
ATOM 834 C C . GLY A 1 99 ? -4.909 -0.020 -0.346 1.00 90.19 99 GLY A C 1
ATOM 835 O O . GLY A 1 99 ? -5.009 -1.223 -0.605 1.00 90.19 99 GLY A O 1
ATOM 836 N N . GLU A 1 100 ? -3.875 0.727 -0.698 1.00 91.56 100 GLU A N 1
ATOM 837 C CA . GLU A 1 100 ? -2.769 0.241 -1.513 1.00 91.56 100 GLU A CA 1
ATOM 838 C C . GLU A 1 100 ? -1.425 0.592 -0.890 1.00 91.56 100 GLU A C 1
ATOM 840 O O . GLU A 1 100 ? -1.286 1.619 -0.226 1.00 91.56 100 GLU A O 1
ATOM 845 N N . PHE A 1 101 ? -0.446 -0.271 -1.146 1.00 93.25 101 PHE A N 1
ATOM 846 C CA . PHE A 1 101 ? 0.961 -0.075 -0.844 1.00 93.25 101 PHE A CA 1
ATOM 847 C C . PHE A 1 101 ? 1.771 -0.143 -2.134 1.00 93.25 101 PHE A C 1
ATOM 849 O O . PHE A 1 101 ? 1.558 -1.031 -2.961 1.00 93.25 101 PHE A O 1
ATOM 856 N N . LEU A 1 102 ? 2.771 0.720 -2.251 1.00 94.94 102 LEU A N 1
ATOM 857 C CA . LEU A 1 102 ? 3.959 0.406 -3.033 1.00 94.94 102 LEU A CA 1
ATOM 858 C C . LEU A 1 102 ? 5.064 0.027 -2.055 1.00 94.94 102 LEU A C 1
ATOM 860 O O . LEU A 1 102 ? 5.411 0.818 -1.177 1.00 94.94 102 LEU A O 1
ATOM 864 N N . LEU A 1 103 ? 5.586 -1.185 -2.210 1.00 95.19 103 LEU A N 1
ATOM 865 C CA . LEU A 1 103 ? 6.697 -1.688 -1.419 1.00 95.19 103 LEU A CA 1
ATOM 866 C C . LEU A 1 103 ? 7.947 -1.816 -2.290 1.00 95.19 103 LEU A C 1
ATOM 868 O O . LEU A 1 103 ? 7.860 -2.166 -3.472 1.00 95.19 103 LEU A O 1
ATOM 872 N N . PHE A 1 104 ? 9.104 -1.554 -1.696 1.00 95.38 104 PHE A N 1
ATOM 873 C CA . PHE A 1 104 ? 10.405 -1.818 -2.292 1.00 95.38 104 PHE A CA 1
ATOM 874 C C . PHE A 1 104 ? 11.304 -2.437 -1.232 1.00 95.38 104 PHE A C 1
ATOM 876 O O . PHE A 1 104 ? 11.543 -1.825 -0.199 1.00 95.38 104 PHE A O 1
ATOM 883 N N . GLU A 1 105 ? 11.727 -3.677 -1.462 1.00 93.12 105 GLU A N 1
ATOM 884 C CA . GLU A 1 105 ? 12.573 -4.445 -0.546 1.00 93.12 105 GLU A CA 1
ATOM 885 C C . GLU A 1 105 ? 12.077 -4.444 0.914 1.00 93.12 105 GLU A C 1
ATOM 887 O O . GLU A 1 105 ? 12.847 -4.349 1.865 1.00 93.12 105 GLU A O 1
ATOM 892 N N . GLY A 1 106 ? 10.761 -4.571 1.114 1.00 90.25 106 GLY A N 1
ATOM 893 C CA . GLY A 1 106 ? 10.160 -4.592 2.453 1.00 90.25 106 GLY A CA 1
ATOM 894 C C . GLY A 1 106 ? 10.023 -3.218 3.111 1.00 90.25 106 GLY A C 1
ATOM 895 O O . GLY A 1 106 ? 9.571 -3.131 4.249 1.00 90.25 106 GLY A O 1
ATOM 896 N N . GLU A 1 107 ? 10.337 -2.135 2.409 1.00 92.81 107 GLU A N 1
ATOM 897 C CA . GLU A 1 107 ? 10.038 -0.779 2.851 1.00 92.81 107 GLU A CA 1
ATOM 898 C C . GLU A 1 107 ? 8.799 -0.215 2.154 1.00 92.81 107 GLU A C 1
ATOM 900 O O . GLU A 1 107 ? 8.509 -0.514 0.994 1.00 92.81 107 GLU A O 1
ATOM 905 N N . ILE A 1 108 ? 8.062 0.639 2.868 1.00 94.44 108 ILE A N 1
ATOM 906 C CA . ILE A 1 108 ? 6.889 1.327 2.327 1.00 94.44 108 ILE A CA 1
ATOM 907 C C . ILE A 1 108 ? 7.346 2.567 1.563 1.00 94.44 108 ILE A C 1
ATOM 909 O O . ILE A 1 108 ? 7.738 3.562 2.172 1.00 94.44 108 ILE A O 1
ATOM 913 N N . VAL A 1 109 ? 7.225 2.526 0.235 1.00 95.75 109 VAL A N 1
ATOM 914 C CA . VAL A 1 109 ? 7.431 3.696 -0.631 1.00 95.75 109 VAL A CA 1
ATOM 915 C C . VAL A 1 109 ? 6.274 4.672 -0.450 1.00 95.75 109 VAL A C 1
ATOM 917 O O . VAL A 1 109 ? 6.492 5.843 -0.151 1.00 95.75 109 VAL A O 1
ATOM 920 N N . PHE A 1 110 ? 5.038 4.181 -0.580 1.00 96.31 110 PHE A N 1
ATOM 921 C CA . PHE A 1 110 ? 3.838 4.936 -0.230 1.00 96.31 110 PHE A CA 1
ATOM 922 C C . PHE A 1 110 ? 2.693 4.029 0.212 1.00 96.31 110 PHE A C 1
ATOM 924 O O . PHE A 1 110 ? 2.670 2.831 -0.091 1.00 96.31 110 PHE A O 1
ATOM 931 N N . TRP A 1 111 ? 1.701 4.633 0.867 1.00 96.00 111 TRP A N 1
ATOM 932 C CA . TRP A 1 111 ? 0.421 3.997 1.169 1.00 96.00 111 TRP A CA 1
ATOM 933 C C . TRP A 1 111 ? -0.754 4.979 1.149 1.00 96.00 111 TRP A C 1
ATOM 935 O O . TRP A 1 111 ? -0.549 6.189 1.194 1.00 96.00 111 TRP A O 1
ATOM 945 N N . ASN A 1 112 ? -1.986 4.471 1.051 1.00 95.50 112 ASN A N 1
ATOM 946 C CA . ASN A 1 112 ? -3.199 5.299 0.993 1.00 95.50 112 ASN A CA 1
ATOM 947 C C . ASN A 1 112 ? -4.453 4.573 1.530 1.00 95.50 112 ASN A C 1
ATOM 949 O O . ASN A 1 112 ? -4.410 3.383 1.840 1.00 95.50 112 ASN A O 1
ATOM 953 N N . PHE A 1 113 ? -5.592 5.277 1.566 1.00 92.56 113 PHE A N 1
ATOM 954 C CA . PHE A 1 113 ? -6.923 4.723 1.870 1.00 92.56 113 PHE A CA 1
ATOM 955 C C . PHE A 1 113 ? -7.821 4.544 0.625 1.00 92.56 113 PHE A C 1
ATOM 957 O O . PHE A 1 113 ? -9.037 4.727 0.671 1.00 92.56 113 PHE A O 1
ATOM 964 N N . LYS A 1 114 ? -7.268 4.177 -0.529 1.00 86.88 114 LYS A N 1
ATOM 965 C CA . LYS A 1 114 ? -7.981 4.124 -1.817 1.00 86.88 114 LYS A CA 1
ATOM 966 C C . LYS A 1 114 ? -8.789 2.830 -2.027 1.00 86.88 114 LYS A C 1
ATOM 968 O O . LYS A 1 114 ? -8.805 2.224 -3.097 1.00 86.88 114 LYS A O 1
ATOM 973 N N . SER A 1 115 ? -9.499 2.374 -0.997 1.00 82.00 115 SER A N 1
ATOM 974 C CA . SER A 1 115 ? -10.362 1.192 -1.082 1.00 82.00 115 SER A CA 1
ATOM 975 C C . SER A 1 115 ? -11.814 1.556 -1.348 1.00 82.00 115 SER A C 1
ATOM 977 O O . SER A 1 115 ? -12.478 2.077 -0.457 1.00 82.00 115 SER A O 1
ATOM 979 N N . ARG A 1 116 ? -12.363 1.184 -2.513 1.00 75.62 116 ARG A N 1
ATOM 980 C CA . ARG A 1 116 ? -13.807 1.346 -2.794 1.00 75.62 116 ARG A CA 1
ATOM 981 C C . ARG A 1 116 ? -14.699 0.666 -1.754 1.00 75.62 116 ARG A C 1
ATOM 983 O O . ARG A 1 116 ? -15.714 1.231 -1.371 1.00 75.62 116 ARG A O 1
ATOM 990 N N . CYS A 1 117 ? -14.314 -0.523 -1.297 1.00 71.62 117 CYS A N 1
ATOM 991 C CA . CYS A 1 117 ? -15.141 -1.339 -0.407 1.00 71.62 117 CYS A CA 1
ATOM 992 C C . CYS A 1 117 ? -15.018 -0.948 1.069 1.00 71.62 117 CYS A C 1
ATOM 994 O O . CYS A 1 117 ? -15.964 -1.145 1.823 1.00 71.62 117 CYS A O 1
ATOM 996 N N . TYR A 1 118 ? -13.853 -0.448 1.488 1.00 79.25 118 TYR A N 1
ATOM 997 C CA . TYR A 1 118 ? -13.546 -0.269 2.909 1.00 79.25 118 TYR A CA 1
ATOM 998 C C . TYR A 1 118 ? -13.339 1.179 3.325 1.00 79.25 118 TYR A C 1
ATOM 1000 O O . TYR A 1 118 ? -13.548 1.474 4.499 1.00 79.25 118 TYR A O 1
ATOM 1008 N N . SER A 1 119 ? -12.946 2.059 2.402 1.00 86.00 119 SER A 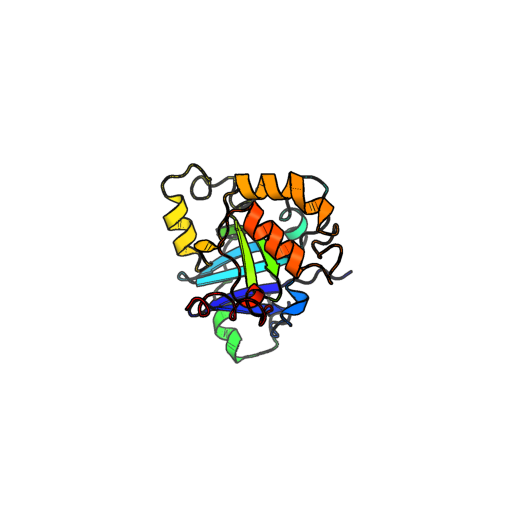N 1
ATOM 1009 C CA . SER A 1 119 ? -12.457 3.391 2.762 1.00 86.00 119 SER A CA 1
ATOM 1010 C C . SER A 1 119 ? -13.162 4.528 2.026 1.00 86.00 119 SER A C 1
ATOM 1012 O O . SER A 1 119 ? -13.568 5.490 2.660 1.00 86.00 119 SER A O 1
ATOM 1014 N N . LEU A 1 120 ? -13.413 4.413 0.719 1.00 79.12 120 LEU A N 1
ATOM 1015 C CA . LEU A 1 120 ? -14.063 5.471 -0.065 1.00 79.12 120 LEU A CA 1
ATOM 1016 C C . LEU A 1 120 ? -15.530 5.698 0.320 1.00 79.12 120 LEU A C 1
ATOM 1018 O O . LEU A 1 120 ? -16.061 6.768 0.058 1.00 79.12 120 LEU A O 1
ATOM 1022 N N . SER A 1 121 ? -16.193 4.743 0.972 1.00 82.50 121 SER A N 1
ATOM 1023 C CA . SER A 1 121 ? -17.534 4.953 1.533 1.00 82.50 121 SER A CA 1
ATOM 1024 C C . SER A 1 121 ? -17.521 5.588 2.929 1.00 82.50 121 SER A C 1
ATOM 1026 O O . SER A 1 121 ? -18.587 5.864 3.473 1.00 82.50 121 SER A O 1
ATOM 1028 N N . LYS A 1 122 ? -16.345 5.784 3.538 1.00 88.12 122 LYS A N 1
ATOM 1029 C CA . LYS A 1 122 ? -16.183 6.316 4.894 1.00 88.12 122 LYS A CA 1
ATOM 1030 C C . LYS A 1 122 ? -15.517 7.683 4.817 1.00 88.12 122 LYS A C 1
ATOM 1032 O O . LYS A 1 122 ? -14.353 7.786 4.443 1.00 88.12 122 LYS A O 1
ATOM 1037 N N . SER A 1 123 ? -16.257 8.719 5.200 1.00 92.69 123 SER A N 1
ATOM 1038 C CA . SER A 1 123 ? -15.802 10.111 5.126 1.00 92.69 123 SER A CA 1
ATOM 1039 C C . SER A 1 123 ? -14.486 10.356 5.856 1.00 92.69 123 SER A C 1
ATOM 1041 O O . SER A 1 123 ? -13.715 11.208 5.434 1.00 92.69 123 SER A O 1
ATOM 1043 N N . ASP A 1 124 ? -14.205 9.613 6.927 1.00 93.25 124 ASP A N 1
ATOM 1044 C CA . ASP A 1 124 ? -12.982 9.731 7.742 1.00 93.25 124 ASP A CA 1
ATOM 1045 C C . ASP A 1 124 ? -11.693 9.524 6.942 1.00 93.25 124 ASP A C 1
ATOM 1047 O O . ASP A 1 124 ? -10.654 10.084 7.279 1.00 93.25 124 ASP A O 1
ATOM 1051 N N . TYR A 1 125 ? -11.774 8.783 5.837 1.00 92.00 125 TYR A N 1
ATOM 1052 C CA . TYR A 1 125 ? -10.631 8.469 4.987 1.00 92.00 125 TYR A CA 1
ATOM 1053 C C . TYR A 1 125 ? -10.583 9.288 3.694 1.00 92.00 125 TYR A C 1
ATOM 1055 O O . TYR A 1 125 ? -9.790 8.985 2.801 1.00 92.00 125 TYR A O 1
ATOM 1063 N N . HIS A 1 126 ? -11.447 10.295 3.552 1.00 94.00 126 HIS A N 1
ATOM 1064 C CA . HIS A 1 126 ? -11.484 11.142 2.362 1.00 94.00 126 HIS A CA 1
ATOM 1065 C C . HIS A 1 126 ? -10.435 12.247 2.438 1.00 94.00 126 HIS A C 1
ATOM 1067 O O . HIS A 1 126 ? -10.219 12.843 3.490 1.00 94.00 126 HIS A O 1
ATOM 1073 N N . ASP A 1 127 ? -9.848 12.580 1.288 1.00 94.19 127 ASP A N 1
ATOM 1074 C CA . ASP A 1 127 ? -8.804 13.606 1.154 1.00 94.19 127 ASP A CA 1
ATOM 1075 C C . ASP A 1 127 ? -9.221 14.990 1.680 1.00 94.19 127 ASP A C 1
ATOM 1077 O O . ASP A 1 127 ? -8.377 15.780 2.095 1.00 94.19 127 ASP A O 1
ATOM 1081 N N . ASN A 1 128 ? -10.518 15.301 1.646 1.00 94.31 128 ASN A N 1
ATOM 1082 C CA . ASN A 1 128 ? -11.079 16.571 2.104 1.00 94.31 128 ASN A CA 1
ATOM 1083 C C . ASN A 1 128 ? -11.530 16.552 3.574 1.00 94.31 128 ASN A C 1
ATOM 1085 O O . ASN A 1 128 ? -12.056 17.559 4.051 1.00 94.31 128 ASN A O 1
ATOM 1089 N N . ASN A 1 129 ? -11.364 15.437 4.291 1.00 95.94 129 ASN A N 1
ATOM 1090 C CA . ASN A 1 129 ? -11.744 15.368 5.693 1.00 95.94 129 ASN A CA 1
ATOM 1091 C C . ASN A 1 129 ? -10.723 16.126 6.562 1.00 95.94 129 ASN A C 1
ATOM 1093 O O . ASN A 1 129 ? -9.539 15.779 6.548 1.00 95.94 129 ASN A O 1
ATOM 1097 N N . PRO A 1 130 ? -11.152 17.115 7.372 1.00 94.69 130 PRO A N 1
ATOM 1098 C CA . PRO A 1 130 ? -10.244 17.871 8.237 1.00 94.69 130 PRO A CA 1
ATOM 1099 C C . PRO A 1 130 ? -9.532 17.006 9.292 1.00 94.69 130 PRO A C 1
ATOM 1101 O O . PRO A 1 130 ? -8.460 17.375 9.763 1.00 94.69 130 PRO A O 1
ATOM 1104 N N . ASN A 1 131 ? -10.094 15.847 9.640 1.00 94.69 131 ASN A N 1
ATOM 1105 C CA . ASN A 1 131 ? -9.560 14.918 10.634 1.00 94.69 131 ASN A CA 1
ATOM 1106 C C . ASN A 1 131 ? -8.755 13.759 10.024 1.00 94.69 131 ASN A C 1
ATOM 1108 O O . ASN A 1 131 ? -8.313 12.883 10.767 1.00 94.69 131 ASN A O 1
ATOM 1112 N N . LEU A 1 132 ? -8.518 13.750 8.704 1.00 95.38 132 LEU A N 1
ATOM 1113 C CA . LEU A 1 132 ? -7.798 12.664 8.026 1.00 95.38 132 LEU A CA 1
ATOM 1114 C C . LEU A 1 132 ? -6.433 12.376 8.674 1.00 95.38 132 LEU A C 1
ATOM 1116 O O . LEU A 1 132 ? -6.054 11.221 8.841 1.00 95.38 132 LEU A O 1
ATOM 1120 N N . GLN A 1 133 ? -5.710 13.417 9.099 1.00 95.38 133 GLN A N 1
ATOM 1121 C CA . GLN A 1 133 ? -4.410 13.264 9.763 1.00 95.38 133 GLN A CA 1
ATOM 1122 C C . GLN A 1 133 ? -4.488 12.443 11.056 1.00 95.38 133 GLN A C 1
ATOM 1124 O O . GLN A 1 133 ? -3.614 11.612 11.297 1.00 95.38 133 GLN A O 1
ATOM 1129 N N . ALA A 1 134 ? -5.548 12.609 11.852 1.00 93.94 134 ALA A N 1
ATOM 1130 C CA . ALA A 1 134 ? -5.747 11.805 13.055 1.00 93.94 134 ALA A CA 1
ATOM 1131 C C . ALA A 1 134 ? -5.981 10.329 12.695 1.00 93.94 134 ALA A C 1
ATOM 1133 O O . ALA A 1 134 ? -5.398 9.440 13.314 1.00 93.94 134 ALA A O 1
ATOM 1134 N N . SER A 1 135 ? -6.766 10.062 11.647 1.00 94.19 135 SER A N 1
ATOM 1135 C CA . SER A 1 135 ? -6.990 8.702 11.146 1.00 94.19 135 SER A CA 1
ATOM 1136 C C . SER A 1 135 ? -5.708 8.055 10.617 1.00 94.19 135 SER A C 1
ATOM 1138 O O . SER A 1 135 ? -5.482 6.876 10.869 1.00 94.19 135 SER A O 1
ATOM 1140 N N . ILE A 1 136 ? -4.842 8.810 9.930 1.00 95.19 136 ILE A N 1
ATOM 1141 C CA . ILE A 1 136 ? -3.530 8.330 9.462 1.00 95.19 136 ILE A CA 1
ATOM 1142 C C . ILE A 1 136 ? -2.650 7.952 10.659 1.00 95.19 136 ILE A C 1
ATOM 1144 O O . ILE A 1 136 ? -2.100 6.850 10.691 1.00 95.19 136 ILE A O 1
ATOM 1148 N N . GLN A 1 137 ? -2.548 8.834 11.657 1.00 93.00 137 GLN A N 1
ATOM 1149 C CA . GLN A 1 137 ? -1.717 8.625 12.849 1.00 93.00 137 GLN A CA 1
ATOM 1150 C C . GLN A 1 137 ? -2.124 7.386 13.655 1.00 93.00 137 GLN A C 1
ATOM 1152 O O . GLN A 1 137 ? -1.265 6.725 14.233 1.00 93.00 137 GLN A O 1
ATOM 1157 N N . GLN A 1 138 ? -3.410 7.031 13.659 1.00 91.31 138 GLN A N 1
ATOM 1158 C CA . GLN A 1 138 ? -3.904 5.839 14.351 1.00 91.31 138 GLN A CA 1
ATOM 1159 C C . GLN A 1 138 ? -3.416 4.527 13.719 1.00 91.31 138 GLN A C 1
ATOM 1161 O O . GLN A 1 138 ? -3.309 3.529 14.417 1.00 91.31 138 GLN A O 1
ATOM 1166 N N . THR A 1 139 ? -3.077 4.505 12.426 1.00 90.00 139 THR A N 1
ATOM 1167 C CA . THR A 1 139 ? -2.757 3.257 11.704 1.00 90.00 139 THR A CA 1
ATOM 1168 C C . THR A 1 139 ? -1.410 2.625 12.057 1.00 90.00 139 THR A C 1
ATOM 1170 O O . THR A 1 139 ? -1.145 1.504 11.630 1.00 90.00 139 THR A O 1
ATOM 1173 N N . SER A 1 140 ? -0.538 3.330 12.787 1.00 87.69 140 SER A N 1
ATOM 1174 C CA . SER A 1 140 ? 0.871 2.955 13.019 1.00 87.69 140 SER A CA 1
ATOM 1175 C C . SER A 1 140 ? 1.754 2.881 11.759 1.00 87.69 140 SER A C 1
ATOM 1177 O O . SER A 1 140 ? 2.950 2.620 11.868 1.00 87.69 140 SER A O 1
ATOM 1179 N N . LEU A 1 141 ? 1.204 3.144 10.568 1.00 93.25 141 LEU A N 1
ATOM 1180 C CA . LEU A 1 141 ? 1.968 3.263 9.329 1.00 93.25 141 LEU A CA 1
ATOM 1181 C C . LEU A 1 141 ? 2.702 4.616 9.269 1.00 93.25 141 LEU A C 1
ATOM 1183 O O . LEU A 1 141 ? 2.233 5.610 9.832 1.00 93.25 141 LEU A O 1
ATOM 1187 N N . PRO A 1 142 ? 3.835 4.696 8.550 1.00 93.31 142 PRO A N 1
ATOM 1188 C CA . PRO A 1 142 ? 4.620 5.919 8.431 1.00 93.31 142 PRO A CA 1
ATOM 1189 C C . PRO A 1 142 ? 3.817 7.037 7.753 1.00 93.31 142 PRO A C 1
ATOM 1191 O O . PRO A 1 142 ? 3.514 6.976 6.560 1.00 93.31 142 PRO A O 1
ATOM 1194 N N . THR A 1 143 ? 3.481 8.085 8.506 1.00 94.06 143 THR A N 1
ATOM 1195 C CA . THR A 1 143 ? 2.661 9.215 8.030 1.00 94.06 143 THR A CA 1
ATOM 1196 C C . THR A 1 143 ? 3.334 9.989 6.895 1.00 94.06 143 THR A C 1
ATOM 1198 O O . THR A 1 143 ? 2.662 10.432 5.970 1.00 94.06 143 THR A O 1
ATOM 1201 N N . ASN A 1 144 ? 4.666 10.084 6.904 1.00 93.81 144 ASN A N 1
ATOM 1202 C CA . ASN A 1 144 ? 5.467 10.706 5.843 1.00 93.81 144 ASN A CA 1
ATOM 1203 C C . ASN A 1 144 ? 5.475 9.919 4.519 1.00 93.81 144 ASN A C 1
ATOM 1205 O O . ASN A 1 144 ? 5.995 10.415 3.523 1.00 93.81 144 ASN A O 1
ATOM 1209 N N . ARG A 1 145 ? 4.929 8.698 4.510 1.00 95.88 145 ARG A N 1
ATOM 1210 C CA . ARG A 1 145 ? 4.738 7.860 3.317 1.00 95.88 145 ARG A CA 1
ATOM 1211 C C . ARG A 1 145 ? 3.277 7.812 2.866 1.00 95.88 145 ARG A C 1
ATOM 1213 O O . ARG A 1 145 ? 2.967 7.153 1.877 1.00 95.88 145 ARG A O 1
ATOM 1220 N N . PHE A 1 146 ? 2.367 8.469 3.580 1.00 96.88 146 PHE A N 1
ATOM 1221 C CA . PHE A 1 146 ? 0.971 8.524 3.171 1.00 96.88 146 PHE A CA 1
ATOM 1222 C C . PHE A 1 146 ? 0.806 9.440 1.953 1.00 96.88 146 PHE A C 1
ATOM 1224 O O . PHE A 1 146 ? 1.296 10.570 1.945 1.00 96.88 146 PHE A O 1
ATOM 1231 N N . ILE A 1 147 ? 0.058 8.981 0.951 1.00 96.94 147 ILE A N 1
ATOM 1232 C CA . ILE A 1 147 ? -0.422 9.809 -0.157 1.00 96.94 147 ILE A CA 1
ATOM 1233 C C . ILE A 1 147 ? -1.949 9.832 -0.179 1.00 96.94 147 ILE A C 1
ATOM 1235 O O . ILE A 1 147 ? -2.616 8.864 0.188 1.00 96.94 147 ILE A O 1
ATOM 1239 N N . SER A 1 148 ? -2.505 10.945 -0.650 1.00 95.00 148 SER A N 1
ATOM 1240 C CA . SER A 1 148 ? -3.948 11.103 -0.812 1.00 95.00 148 SER A CA 1
ATOM 1241 C C . SER A 1 148 ? -4.511 10.133 -1.858 1.00 95.00 148 SER A C 1
ATOM 1243 O O . SER A 1 148 ? -3.794 9.690 -2.764 1.00 95.00 148 SER A O 1
ATOM 1245 N N . ALA A 1 149 ? -5.806 9.822 -1.774 1.00 90.81 149 ALA A N 1
ATOM 1246 C CA . ALA A 1 149 ? -6.474 8.984 -2.767 1.00 90.81 149 ALA A CA 1
ATOM 1247 C C . ALA A 1 149 ? -6.351 9.593 -4.174 1.00 90.81 149 ALA A C 1
ATOM 1249 O O . ALA A 1 149 ? -6.052 8.875 -5.125 1.00 90.81 149 ALA A O 1
ATOM 1250 N N . LYS A 1 150 ? -6.449 10.924 -4.290 1.00 91.56 150 LYS A N 1
ATOM 1251 C CA . LYS A 1 150 ? -6.225 11.655 -5.544 1.00 91.56 150 LYS A CA 1
ATOM 1252 C C . LYS A 1 150 ? -4.806 11.482 -6.100 1.00 91.56 150 LYS A C 1
ATOM 1254 O O . LYS A 1 150 ? -4.653 11.279 -7.302 1.00 91.56 150 LYS A O 1
ATOM 1259 N N . LYS A 1 151 ? -3.760 11.557 -5.262 1.00 93.94 151 LYS A N 1
ATOM 1260 C CA . LYS A 1 151 ? -2.371 11.308 -5.705 1.00 93.94 151 LYS A CA 1
ATOM 1261 C C . LYS A 1 151 ? -2.198 9.853 -6.160 1.00 93.94 151 LYS A C 1
ATOM 1263 O O . LYS A 1 151 ? -1.543 9.602 -7.167 1.00 93.94 151 LYS A O 1
ATOM 1268 N N . ALA A 1 152 ? -2.831 8.909 -5.465 1.00 91.56 152 ALA A N 1
ATOM 1269 C CA . ALA A 1 152 ? -2.817 7.497 -5.838 1.00 91.56 152 ALA A CA 1
ATOM 1270 C C . ALA A 1 152 ? -3.578 7.201 -7.146 1.00 91.56 152 ALA A C 1
ATOM 1272 O O . ALA A 1 152 ? -3.179 6.316 -7.901 1.00 91.56 152 ALA A O 1
ATOM 1273 N N . ASP A 1 153 ? -4.666 7.921 -7.433 1.00 87.94 153 ASP A N 1
ATOM 1274 C CA . ASP A 1 153 ? -5.341 7.882 -8.737 1.00 87.94 153 ASP A CA 1
ATOM 1275 C C . ASP A 1 153 ? -4.437 8.402 -9.849 1.00 87.94 153 ASP A C 1
ATOM 1277 O O . ASP A 1 153 ? -4.233 7.707 -10.840 1.00 87.94 153 ASP A O 1
ATOM 1281 N N . HIS A 1 154 ? -3.808 9.557 -9.640 1.00 90.19 154 HIS A N 1
ATOM 1282 C CA . HIS A 1 154 ? -2.883 10.110 -10.621 1.00 90.19 154 HIS A CA 1
ATOM 1283 C C . HIS A 1 154 ? -1.715 9.157 -10.923 1.00 90.19 154 HIS A C 1
ATOM 1285 O O . HIS A 1 154 ? -1.422 8.905 -12.086 1.00 90.19 154 HIS A O 1
ATOM 1291 N N . PHE A 1 155 ? -1.097 8.561 -9.895 1.00 91.06 155 PHE A N 1
ATOM 1292 C CA . PHE A 1 155 ? -0.072 7.521 -10.059 1.00 91.06 155 PHE A CA 1
ATOM 1293 C C . PHE A 1 155 ? -0.568 6.327 -10.891 1.00 91.06 155 PHE A C 1
ATOM 1295 O O . PHE A 1 155 ? 0.156 5.821 -11.754 1.00 91.06 155 PHE A O 1
ATOM 1302 N N . ALA A 1 156 ? -1.797 5.867 -10.636 1.00 85.81 156 ALA A N 1
ATOM 1303 C CA . ALA A 1 156 ? -2.380 4.746 -11.364 1.00 85.81 156 ALA A CA 1
ATOM 1304 C C . ALA A 1 156 ? -2.552 5.057 -12.860 1.00 85.81 156 ALA A C 1
ATOM 1306 O O . ALA A 1 156 ? -2.337 4.176 -13.692 1.00 85.81 156 ALA A O 1
ATOM 1307 N N . GLU A 1 157 ? -2.905 6.298 -13.194 1.00 85.12 157 GLU A N 1
ATOM 1308 C CA . GLU A 1 157 ? -3.099 6.762 -14.571 1.00 85.12 157 GLU A CA 1
ATOM 1309 C C . GLU A 1 157 ? -1.780 6.987 -15.320 1.00 85.12 157 GLU A C 1
ATOM 1311 O O . GLU A 1 157 ? -1.694 6.674 -16.507 1.00 85.12 157 GLU A O 1
ATOM 1316 N N . THR A 1 158 ? -0.760 7.533 -14.654 1.00 87.81 158 THR A N 1
ATOM 1317 C CA . THR A 1 158 ? 0.454 8.016 -15.332 1.00 87.81 158 THR A CA 1
ATOM 1318 C C . THR A 1 158 ? 1.634 7.064 -15.266 1.00 87.81 158 THR A C 1
ATOM 1320 O O . THR A 1 158 ? 2.424 7.031 -16.204 1.00 87.81 158 THR A O 1
ATOM 1323 N N . SER A 1 159 ? 1.759 6.281 -14.197 1.00 89.06 159 SER A N 1
ATOM 1324 C CA . SER A 1 159 ? 3.000 5.555 -13.900 1.00 89.06 159 SER A CA 1
ATOM 1325 C C . SER A 1 159 ? 2.803 4.045 -13.838 1.00 89.06 159 SER A C 1
ATOM 1327 O O . SER A 1 159 ? 3.716 3.281 -14.157 1.00 89.06 159 SER A O 1
ATOM 1329 N N . LEU A 1 160 ? 1.616 3.575 -13.454 1.00 86.94 160 LEU A N 1
ATOM 1330 C CA . LEU A 1 160 ? 1.428 2.161 -13.147 1.00 86.94 160 LEU A CA 1
ATOM 1331 C C . LEU A 1 160 ? 1.659 1.237 -14.353 1.00 86.94 160 LEU A C 1
ATOM 1333 O O . LEU A 1 160 ? 2.371 0.246 -14.230 1.00 86.94 160 LEU A O 1
ATOM 1337 N N . THR A 1 161 ? 1.097 1.547 -15.523 1.00 85.56 161 THR A N 1
ATOM 1338 C CA . THR A 1 161 ? 1.261 0.711 -16.732 1.00 85.56 161 THR A CA 1
ATOM 1339 C C . THR A 1 161 ? 2.655 0.814 -17.349 1.00 85.56 161 THR A C 1
ATOM 1341 O O . THR A 1 161 ? 3.070 -0.098 -18.061 1.00 85.56 161 THR A O 1
ATOM 1344 N N . ILE A 1 162 ? 3.376 1.900 -17.063 1.00 90.81 162 ILE A N 1
ATOM 1345 C CA . ILE A 1 162 ? 4.740 2.140 -17.542 1.00 90.81 162 ILE A CA 1
ATOM 1346 C C . ILE A 1 162 ? 5.738 1.308 -16.735 1.00 90.81 162 ILE A C 1
ATOM 1348 O O . ILE A 1 162 ? 6.675 0.740 -17.292 1.00 90.81 162 ILE A O 1
ATOM 1352 N N . HIS A 1 163 ? 5.532 1.226 -15.421 1.00 92.62 163 HIS A N 1
ATOM 1353 C CA . HIS A 1 163 ? 6.536 0.709 -14.496 1.00 92.62 163 HIS A CA 1
ATOM 1354 C C . HIS A 1 163 ? 6.194 -0.650 -13.880 1.00 92.62 163 HIS A C 1
ATOM 1356 O O . HIS A 1 163 ? 7.076 -1.275 -13.289 1.00 92.62 163 HIS A O 1
ATOM 1362 N N . PHE A 1 164 ? 4.956 -1.138 -14.022 1.00 91.06 164 PHE A N 1
ATOM 1363 C CA . PHE A 1 164 ? 4.500 -2.375 -13.385 1.00 91.06 164 PHE A CA 1
ATOM 1364 C C . PHE A 1 164 ? 3.802 -3.328 -14.361 1.00 91.06 164 PHE A C 1
ATOM 1366 O O . PHE A 1 164 ? 3.036 -2.941 -15.247 1.00 91.06 164 PHE A O 1
ATOM 1373 N N . LYS A 1 165 ? 4.032 -4.624 -14.151 1.00 89.25 165 LYS A N 1
ATOM 1374 C CA . LYS A 1 165 ? 3.299 -5.718 -14.796 1.00 89.25 165 LYS A CA 1
ATOM 1375 C C . LYS A 1 165 ? 1.874 -5.790 -14.247 1.00 89.25 165 LYS A C 1
ATOM 1377 O O . LYS A 1 165 ? 1.572 -5.308 -13.156 1.00 89.25 165 LYS A O 1
ATOM 1382 N N . SER A 1 166 ? 0.988 -6.491 -14.955 1.00 82.94 166 SER A N 1
ATOM 1383 C CA . SER A 1 166 ? -0.406 -6.672 -14.520 1.00 82.94 166 SER A CA 1
ATOM 1384 C C . SER A 1 166 ? -0.549 -7.427 -13.192 1.00 82.94 166 SER A C 1
ATOM 1386 O O . SER A 1 166 ? -1.602 -7.352 -12.569 1.00 82.94 166 SER A O 1
ATOM 1388 N N . ASN A 1 167 ? 0.486 -8.142 -12.745 1.00 81.19 167 ASN A N 1
ATOM 1389 C CA . ASN A 1 167 ? 0.532 -8.836 -11.459 1.00 81.19 167 ASN A CA 1
ATOM 1390 C C . ASN A 1 167 ? 1.112 -7.975 -10.321 1.00 81.19 167 ASN A C 1
ATOM 1392 O O . ASN A 1 167 ? 1.343 -8.525 -9.250 1.00 81.19 167 ASN A O 1
ATOM 1396 N N . GLY A 1 168 ? 1.381 -6.684 -10.556 1.00 85.81 168 GLY A N 1
ATOM 1397 C CA . GLY A 1 168 ? 1.894 -5.728 -9.573 1.00 85.81 168 GLY A CA 1
ATOM 1398 C C . GLY A 1 168 ? 3.407 -5.784 -9.349 1.00 85.81 168 GLY A C 1
ATOM 1399 O O . GLY A 1 168 ? 3.920 -5.034 -8.528 1.00 85.81 168 GLY A O 1
ATOM 1400 N N . GLU A 1 169 ? 4.145 -6.645 -10.047 1.00 91.62 169 GLU A N 1
ATOM 1401 C CA . GLU A 1 169 ? 5.613 -6.603 -10.038 1.00 91.62 169 GLU A CA 1
ATOM 1402 C C . GLU A 1 169 ? 6.130 -5.412 -10.839 1.00 91.62 169 GLU A C 1
ATOM 1404 O O . GLU A 1 169 ? 5.475 -4.968 -11.783 1.00 91.62 169 GLU A O 1
ATOM 1409 N N . PHE A 1 170 ? 7.341 -4.953 -10.529 1.00 92.88 170 PHE A N 1
ATOM 1410 C CA . PHE A 1 170 ? 8.060 -4.051 -11.424 1.00 92.88 170 PHE A CA 1
ATOM 1411 C C . PHE A 1 170 ? 8.217 -4.681 -12.814 1.00 92.88 170 PHE A C 1
ATOM 1413 O O . PHE A 1 170 ? 8.440 -5.889 -12.961 1.00 92.88 170 PHE A O 1
ATOM 1420 N N . LEU A 1 171 ? 8.081 -3.852 -13.847 1.00 92.88 171 LEU A N 1
ATOM 1421 C CA . LEU A 1 171 ? 8.213 -4.272 -15.237 1.00 92.88 171 LEU A CA 1
ATOM 1422 C C . LEU A 1 171 ? 9.637 -4.747 -15.534 1.00 92.88 171 LEU A C 1
ATOM 1424 O O . LEU A 1 171 ? 9.811 -5.841 -16.073 1.00 92.88 171 LEU A O 1
ATOM 1428 N N . ILE A 1 172 ? 10.618 -3.950 -15.108 1.00 94.50 172 ILE A N 1
ATOM 1429 C CA . ILE A 1 172 ? 12.054 -4.223 -15.185 1.00 94.50 172 ILE A CA 1
ATOM 1430 C C . ILE A 1 172 ? 12.580 -4.249 -13.741 1.00 94.50 172 ILE A C 1
ATOM 1432 O O . ILE A 1 172 ? 12.776 -3.183 -13.154 1.00 94.50 172 ILE A O 1
ATOM 1436 N N . PRO A 1 173 ? 12.733 -5.433 -13.118 1.00 91.75 173 PRO A N 1
ATOM 1437 C CA . PRO A 1 173 ? 13.169 -5.551 -11.726 1.00 91.75 173 PRO A CA 1
ATOM 1438 C C . PRO A 1 173 ? 14.508 -4.864 -11.428 1.00 91.75 173 PRO A C 1
ATOM 1440 O O . PRO A 1 173 ? 14.681 -4.310 -10.349 1.00 91.75 173 PRO A O 1
ATOM 1443 N N . GLU A 1 174 ? 15.432 -4.855 -12.387 1.00 92.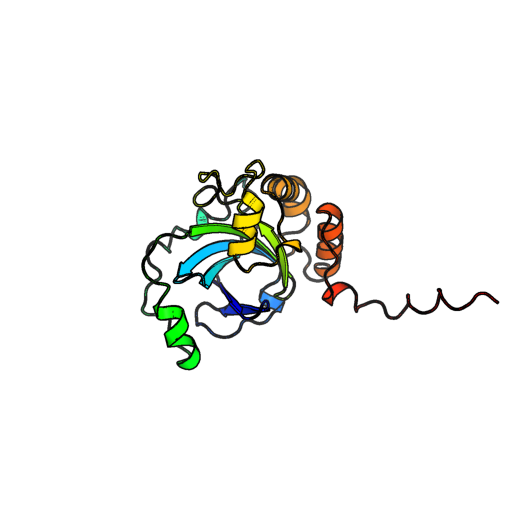19 174 GLU A N 1
ATOM 1444 C CA . GLU A 1 174 ? 16.764 -4.256 -12.259 1.00 92.19 174 GLU A CA 1
ATOM 1445 C C . GLU A 1 174 ? 16.719 -2.719 -12.180 1.00 92.19 174 GLU A C 1
ATOM 1447 O O . GLU A 1 174 ? 17.607 -2.104 -11.597 1.00 92.19 174 GLU A O 1
ATOM 1452 N N . ASP A 1 175 ? 15.664 -2.097 -12.718 1.00 93.44 175 ASP A N 1
ATOM 1453 C CA . ASP A 1 175 ? 15.428 -0.648 -12.670 1.00 93.44 175 ASP A CA 1
ATOM 1454 C C . ASP A 1 175 ? 14.423 -0.254 -11.568 1.00 93.44 175 ASP A C 1
ATOM 1456 O O . ASP A 1 175 ? 13.953 0.890 -11.516 1.00 93.44 175 ASP A O 1
ATOM 1460 N N . ALA A 1 176 ? 14.070 -1.182 -10.671 1.00 93.44 176 ALA A N 1
ATOM 1461 C CA . ALA A 1 176 ? 13.102 -0.930 -9.608 1.00 93.44 176 ALA A CA 1
ATOM 1462 C C . ALA A 1 176 ? 13.551 0.208 -8.675 1.00 93.44 176 ALA A C 1
ATOM 1464 O O . ALA A 1 176 ? 12.742 1.080 -8.369 1.00 93.44 176 ALA A O 1
ATOM 1465 N N . SER A 1 177 ? 14.833 0.274 -8.296 1.00 94.38 177 SER A N 1
ATOM 1466 C CA . SER A 1 177 ? 15.365 1.358 -7.452 1.00 94.38 177 SER A CA 1
ATOM 1467 C C . SER A 1 177 ? 15.207 2.730 -8.119 1.00 94.38 177 SER A C 1
ATOM 1469 O O . SER A 1 177 ? 14.631 3.645 -7.532 1.00 94.38 177 SER A O 1
ATOM 1471 N N . LYS A 1 178 ? 15.610 2.860 -9.391 1.00 93.50 178 LYS A N 1
ATOM 1472 C CA . LYS A 1 178 ? 15.448 4.092 -10.189 1.00 93.50 178 LYS A CA 1
ATOM 1473 C C . LYS A 1 178 ? 13.984 4.494 -10.328 1.00 93.50 178 LYS A C 1
ATOM 1475 O O . LYS A 1 178 ? 13.645 5.669 -10.205 1.00 93.50 178 LYS A O 1
ATOM 1480 N N . THR A 1 179 ? 13.115 3.513 -10.562 1.00 94.50 179 THR A N 1
ATOM 1481 C CA . THR A 1 179 ? 11.668 3.723 -10.618 1.00 94.50 179 THR A CA 1
ATOM 1482 C C . THR A 1 179 ? 11.159 4.273 -9.289 1.00 94.50 179 THR A C 1
ATOM 1484 O O . THR A 1 179 ? 10.413 5.244 -9.274 1.00 94.50 179 THR A O 1
ATOM 1487 N N . VAL A 1 180 ? 11.588 3.710 -8.159 1.00 95.25 180 VAL A N 1
ATOM 1488 C CA . VAL A 1 180 ? 11.190 4.188 -6.829 1.00 95.25 180 VAL A CA 1
ATOM 1489 C C . VAL A 1 180 ? 11.701 5.604 -6.557 1.00 95.25 180 VAL A C 1
ATOM 1491 O O . VAL A 1 180 ? 10.951 6.415 -6.017 1.00 95.25 180 VAL A O 1
ATOM 1494 N N . VAL A 1 181 ? 12.927 5.948 -6.966 1.00 94.50 181 VAL A N 1
ATOM 1495 C CA . VAL A 1 181 ? 13.438 7.329 -6.881 1.00 94.50 181 VAL A CA 1
ATOM 1496 C C . VAL A 1 181 ? 12.550 8.284 -7.681 1.00 94.50 181 VAL A C 1
ATOM 1498 O O . VAL A 1 181 ? 12.074 9.276 -7.130 1.00 94.50 181 VAL A O 1
ATOM 1501 N N . LEU A 1 182 ? 12.253 7.948 -8.941 1.00 94.06 182 LEU A N 1
ATOM 1502 C CA . LEU A 1 182 ? 11.370 8.741 -9.799 1.00 94.06 182 LEU A CA 1
ATOM 1503 C C . LEU A 1 182 ? 9.988 8.940 -9.161 1.00 94.06 182 LEU A C 1
ATOM 1505 O O . LEU A 1 182 ? 9.479 10.059 -9.125 1.00 94.06 182 LEU A O 1
ATOM 1509 N N . LEU A 1 183 ? 9.391 7.868 -8.637 1.00 94.31 183 LEU A N 1
ATOM 1510 C CA . LEU A 1 183 ? 8.072 7.910 -8.009 1.00 94.31 183 LEU A CA 1
ATOM 1511 C C . LEU A 1 183 ? 8.070 8.734 -6.719 1.00 94.31 183 LEU A C 1
ATOM 1513 O O . LEU A 1 183 ? 7.126 9.489 -6.497 1.00 94.31 183 LEU A O 1
ATOM 1517 N N . ASN A 1 184 ? 9.120 8.648 -5.895 1.00 93.94 184 ASN A N 1
ATOM 1518 C CA . ASN A 1 184 ? 9.261 9.514 -4.723 1.00 93.94 184 ASN A CA 1
ATOM 1519 C C . ASN A 1 184 ? 9.282 10.991 -5.137 1.00 93.94 184 ASN A C 1
ATOM 1521 O O . ASN A 1 184 ? 8.582 11.798 -4.530 1.00 93.94 184 ASN A O 1
ATOM 1525 N N . THR A 1 185 ? 10.010 11.345 -6.202 1.00 92.44 185 THR A N 1
ATOM 1526 C CA . THR A 1 185 ? 10.023 12.717 -6.731 1.00 92.44 185 THR A CA 1
ATOM 1527 C C . THR A 1 185 ? 8.651 13.142 -7.255 1.00 92.44 185 THR A C 1
ATOM 1529 O O . THR A 1 185 ? 8.161 14.201 -6.872 1.00 92.44 185 THR A O 1
ATOM 1532 N N . 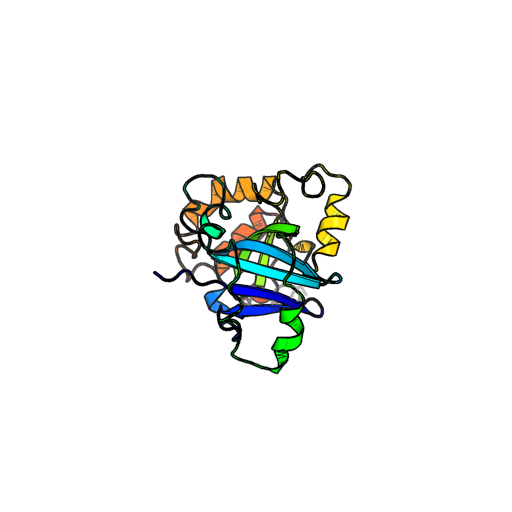GLN A 1 186 ? 8.003 12.320 -8.086 1.00 92.81 186 GLN A N 1
ATOM 1533 C CA . GLN A 1 186 ? 6.684 12.622 -8.659 1.00 92.81 186 GLN A CA 1
ATOM 1534 C C . GLN A 1 186 ? 5.594 12.796 -7.592 1.00 92.81 186 GLN A C 1
ATOM 1536 O O . GLN A 1 186 ? 4.681 13.600 -7.765 1.00 92.81 186 GLN A O 1
ATOM 1541 N N . LEU A 1 187 ? 5.675 12.038 -6.496 1.00 93.81 187 LEU A N 1
ATOM 1542 C CA . LEU A 1 187 ? 4.706 12.082 -5.400 1.00 93.81 187 LEU A CA 1
ATOM 1543 C C . LEU A 1 187 ? 5.060 13.104 -4.309 1.00 93.81 187 LEU A C 1
ATOM 1545 O O . LEU A 1 187 ? 4.243 13.308 -3.404 1.00 93.81 187 LEU A O 1
ATOM 1549 N N . GLU A 1 188 ? 6.213 13.774 -4.426 1.00 94.00 188 GLU A N 1
ATOM 1550 C CA . GLU A 1 188 ? 6.763 14.730 -3.452 1.00 94.00 188 GLU A CA 1
ATOM 1551 C C . GLU A 1 188 ? 7.033 14.082 -2.080 1.00 94.00 188 GLU A C 1
ATOM 1553 O O . GLU A 1 188 ? 6.751 14.652 -1.026 1.00 94.00 188 GLU A O 1
ATOM 1558 N N . LEU A 1 189 ? 7.547 12.852 -2.091 1.00 92.94 189 LEU A N 1
ATOM 1559 C CA . LEU A 1 189 ? 7.878 12.082 -0.896 1.00 92.94 189 LEU A CA 1
ATOM 1560 C C . LEU A 1 189 ? 9.344 12.273 -0.507 1.00 92.94 189 LEU A C 1
ATOM 1562 O 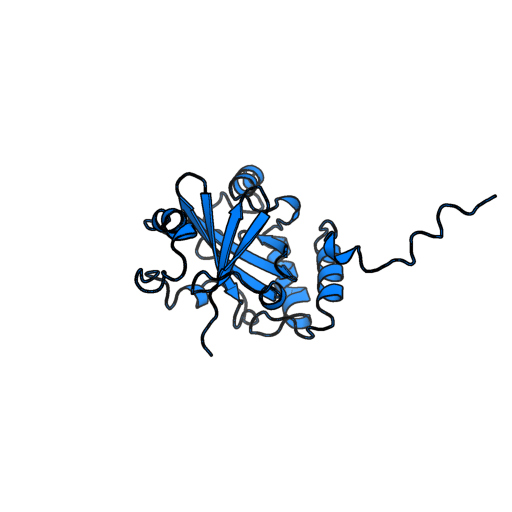O . LEU A 1 189 ? 10.222 12.445 -1.354 1.00 92.94 189 LEU A O 1
ATOM 1566 N N . VAL A 1 190 ? 9.620 12.184 0.796 1.00 88.00 190 VAL A N 1
ATOM 1567 C CA . VAL A 1 190 ? 10.998 12.169 1.307 1.00 88.00 190 VAL A CA 1
ATOM 1568 C C . VAL A 1 190 ? 11.735 10.967 0.699 1.00 88.00 190 VAL A C 1
ATOM 1570 O O . VAL A 1 190 ? 11.174 9.868 0.707 1.00 88.00 190 VAL A O 1
ATOM 1573 N N . PRO A 1 191 ? 12.976 11.112 0.199 1.00 85.81 191 PRO A N 1
ATOM 1574 C CA . PRO A 1 191 ? 13.744 9.978 -0.308 1.00 85.81 191 PRO A CA 1
ATOM 1575 C C . PRO A 1 191 ? 13.825 8.827 0.705 1.00 85.81 191 PRO A C 1
ATOM 1577 O O . PRO A 1 191 ? 13.760 9.030 1.920 1.00 85.81 191 PRO A O 1
ATOM 1580 N N . MET A 1 192 ? 13.904 7.591 0.219 1.00 84.25 192 MET A N 1
ATOM 1581 C CA . MET A 1 192 ? 14.094 6.432 1.096 1.00 84.25 192 MET A CA 1
ATOM 1582 C C . MET A 1 192 ? 15.556 6.351 1.534 1.00 84.25 192 MET A C 1
ATOM 1584 O O . MET A 1 192 ? 16.418 6.426 0.661 1.00 84.25 192 MET A O 1
ATOM 1588 N N . PRO A 1 193 ? 15.854 6.192 2.838 1.00 77.19 193 PRO A N 1
ATOM 1589 C CA . PRO A 1 193 ? 17.233 6.110 3.321 1.00 77.19 193 PRO A CA 1
ATOM 1590 C C . PRO A 1 193 ? 18.057 5.027 2.614 1.00 77.19 193 PRO A C 1
ATOM 1592 O O . PRO A 1 193 ? 19.180 5.292 2.204 1.00 77.19 193 PRO A O 1
ATOM 1595 N N . SER A 1 194 ? 17.461 3.858 2.370 1.00 76.56 194 SER A N 1
ATOM 1596 C CA . SER A 1 194 ? 18.081 2.735 1.651 1.00 76.56 194 SER A CA 1
ATOM 1597 C C . SER A 1 194 ? 18.469 3.041 0.206 1.00 76.56 194 SER A C 1
ATOM 1599 O O . SER A 1 194 ? 19.319 2.362 -0.354 1.00 76.56 194 SER A O 1
ATOM 1601 N N . LEU A 1 195 ? 17.879 4.074 -0.400 1.00 76.94 195 LEU A N 1
ATOM 1602 C CA . LEU A 1 195 ? 18.194 4.516 -1.759 1.00 76.94 195 LEU A CA 1
ATOM 1603 C C . LEU A 1 195 ? 19.201 5.674 -1.797 1.00 76.94 195 LEU A C 1
ATOM 1605 O O . LEU A 1 195 ? 19.579 6.107 -2.881 1.00 76.94 195 LEU A O 1
ATOM 1609 N N . LEU A 1 196 ? 19.620 6.196 -0.639 1.00 66.56 196 LEU A N 1
ATOM 1610 C CA . LEU A 1 196 ? 20.631 7.255 -0.541 1.00 66.56 196 LEU A CA 1
ATOM 1611 C C . LEU A 1 196 ? 22.053 6.699 -0.359 1.00 66.56 196 LEU A C 1
ATOM 1613 O O . LEU A 1 196 ? 23.016 7.432 -0.561 1.00 66.56 196 LEU A O 1
ATOM 1617 N N . GLU A 1 197 ? 22.198 5.422 0.010 1.00 55.78 197 GLU A N 1
ATOM 1618 C CA . GLU A 1 197 ? 23.493 4.803 0.338 1.00 55.78 197 GLU A CA 1
ATOM 1619 C C . GLU A 1 197 ? 24.268 4.255 -0.881 1.00 55.78 197 GLU A C 1
ATOM 1621 O O . GLU A 1 197 ? 25.390 3.776 -0.723 1.00 55.78 197 GLU A O 1
ATOM 1626 N N . GLU A 1 198 ? 23.738 4.365 -2.107 1.00 46.59 198 GLU A N 1
ATOM 1627 C CA . GLU A 1 198 ? 24.409 3.864 -3.324 1.00 46.59 198 GLU A CA 1
ATOM 1628 C C . GLU A 1 198 ? 25.360 4.867 -4.017 1.00 46.59 198 GLU A C 1
ATOM 1630 O O . GLU A 1 198 ? 25.898 4.549 -5.076 1.00 46.59 198 GLU A O 1
ATOM 1635 N N . ASP A 1 199 ? 25.653 6.035 -3.426 1.00 39.81 199 ASP A N 1
ATOM 1636 C CA . ASP A 1 199 ? 26.559 7.029 -4.032 1.00 39.81 199 ASP A CA 1
ATOM 1637 C C . ASP A 1 199 ? 27.715 7.458 -3.092 1.00 39.81 199 ASP A C 1
ATOM 1639 O O . ASP A 1 199 ? 27.631 8.474 -2.397 1.00 39.81 199 ASP A O 1
ATOM 1643 N N . PRO A 1 200 ? 28.861 6.744 -3.064 1.00 40.88 200 PRO A N 1
ATOM 1644 C CA . PRO A 1 200 ? 30.055 7.212 -2.356 1.00 40.88 200 PRO A CA 1
ATOM 1645 C C . PRO A 1 200 ? 30.784 8.365 -3.079 1.00 40.88 200 PRO A C 1
ATOM 1647 O O . PRO A 1 200 ? 31.829 8.812 -2.608 1.00 40.88 200 PRO A O 1
ATOM 1650 N N . VAL A 1 201 ? 30.282 8.865 -4.216 1.00 44.56 201 VAL A N 1
ATOM 1651 C CA . VAL A 1 201 ? 31.011 9.840 -5.053 1.00 44.56 201 VAL A CA 1
ATOM 1652 C C . VAL A 1 201 ? 30.638 11.301 -4.758 1.00 44.56 201 VAL A C 1
ATOM 1654 O O . VAL A 1 201 ? 31.392 12.210 -5.104 1.00 44.56 201 VAL A O 1
ATOM 1657 N N . THR A 1 202 ? 29.552 11.575 -4.035 1.00 40.91 202 THR A N 1
ATOM 1658 C CA . THR A 1 202 ? 29.059 12.957 -3.855 1.00 40.91 202 THR A CA 1
ATOM 1659 C C . THR A 1 202 ? 29.510 13.644 -2.562 1.00 40.91 202 THR A C 1
ATOM 1661 O O . THR A 1 202 ? 29.157 14.800 -2.334 1.00 40.91 202 THR A O 1
ATOM 1664 N N . HIS A 1 203 ? 30.340 13.000 -1.732 1.00 35.41 203 HIS A N 1
ATOM 1665 C CA . HIS A 1 203 ? 30.868 13.620 -0.507 1.00 35.41 203 HIS A CA 1
ATOM 1666 C C . HIS A 1 203 ? 32.188 14.397 -0.676 1.00 35.41 203 HIS A C 1
ATOM 1668 O O . HIS A 1 203 ? 32.630 15.044 0.272 1.00 35.41 203 HIS A O 1
ATOM 1674 N N . THR A 1 204 ? 32.788 14.438 -1.873 1.00 36.44 204 THR A N 1
ATOM 1675 C CA . THR A 1 204 ? 34.118 15.058 -2.080 1.00 36.44 204 THR A CA 1
ATOM 1676 C C . THR A 1 204 ? 34.100 16.442 -2.748 1.00 36.44 204 THR A C 1
ATOM 1678 O O . THR A 1 204 ? 35.141 16.902 -3.203 1.00 36.44 204 THR A O 1
ATOM 1681 N N . LEU A 1 205 ? 32.962 17.146 -2.822 1.00 38.06 205 LEU A N 1
ATOM 1682 C CA . LEU A 1 205 ? 32.896 18.449 -3.519 1.00 38.06 205 LEU A CA 1
ATOM 1683 C C . LEU A 1 205 ? 32.363 19.638 -2.705 1.00 38.06 205 LEU A C 1
ATOM 1685 O O . LEU A 1 205 ? 32.145 20.701 -3.275 1.00 38.06 205 LEU A O 1
ATOM 1689 N N . ILE A 1 206 ? 32.223 19.523 -1.377 1.00 39.00 206 ILE A N 1
ATOM 1690 C CA . ILE A 1 206 ? 31.824 20.672 -0.527 1.00 39.00 206 ILE A CA 1
ATOM 1691 C C . ILE A 1 206 ? 32.945 21.146 0.420 1.00 39.00 206 ILE A C 1
ATOM 1693 O O . ILE A 1 206 ? 32.876 22.243 0.963 1.00 39.00 206 ILE A O 1
ATOM 1697 N N . CYS A 1 207 ? 34.058 20.417 0.537 1.00 36.19 207 CYS A N 1
ATOM 1698 C CA . CYS A 1 207 ? 35.229 20.865 1.304 1.00 36.19 207 CYS A CA 1
ATOM 1699 C C . CYS A 1 207 ? 36.482 20.933 0.430 1.00 36.19 207 CYS A C 1
ATOM 1701 O O . CYS A 1 207 ? 37.483 20.277 0.696 1.00 36.19 207 CYS A O 1
ATOM 1703 N N . SER A 1 208 ? 36.426 21.706 -0.649 1.00 41.38 208 SER A N 1
ATOM 1704 C CA . SER A 1 208 ? 37.620 22.177 -1.356 1.00 41.38 208 SER A CA 1
ATOM 1705 C C . SER A 1 208 ? 37.283 23.480 -2.064 1.00 41.38 208 SER A C 1
ATOM 1707 O O . SER A 1 208 ? 36.960 23.516 -3.247 1.00 41.38 208 SER A O 1
ATOM 1709 N N . SER A 1 209 ? 37.330 24.574 -1.319 1.00 34.12 209 SER A N 1
ATOM 1710 C CA . SER A 1 209 ? 37.645 25.879 -1.889 1.00 34.12 209 SER A CA 1
ATOM 1711 C C . SER A 1 209 ? 38.566 26.600 -0.896 1.00 34.12 209 SER A C 1
ATOM 1713 O O . SER A 1 209 ? 38.293 26.524 0.303 1.00 34.12 209 SER A O 1
ATOM 1715 N N . PRO A 1 210 ? 39.694 27.145 -1.383 1.00 44.16 210 PRO A N 1
ATOM 1716 C CA . PRO A 1 210 ? 40.806 27.653 -0.578 1.00 44.16 210 PRO A CA 1
ATOM 1717 C C . PRO A 1 210 ? 40.481 28.929 0.204 1.00 44.16 210 PRO A C 1
ATOM 1719 O O . PRO A 1 210 ? 39.561 29.669 -0.213 1.00 44.16 210 PRO A O 1
#

Secondary structure (DSSP, 8-state):
--PPEEEEEEETTEEEEEETTSPBPPGGGG-EEEEEEEEEETTEEEEEEEE--SGGGSS-TTTTTSSSTTS--GGG--S-HHHHHHHTTS-SS--SEEEEEEEETTEEEEE----TTTTTTSGGGSTT-TTHHHHHHHT-S-GGGB--HHHHHHHHHHTHHHHB-TTSSBSSGGGHHHHHHHHHHHHTPPPPGGGTTT-TTTTSSSS---